Protein AF-B4CUK3-F1 (afdb_monomer)

Mean predicted aligned error: 5.85 Å

Solvent-accessible surface area (backbone atoms only — not comparable to full-atom values): 19400 Å² total; per-residue (Å²): 101,76,67,55,65,60,63,57,83,76,59,92,90,53,78,73,62,53,49,80,47,77,45,76,79,49,100,92,38,72,47,80,46,78,40,69,43,60,89,57,32,35,69,57,26,52,19,51,50,54,48,51,50,41,48,36,49,53,35,45,77,70,73,52,78,84,66,70,79,82,71,82,54,55,58,67,60,51,53,52,54,54,60,67,59,67,36,68,85,60,42,50,65,33,49,53,50,48,56,61,75,50,59,86,67,66,60,80,65,80,79,70,83,62,84,76,51,76,75,56,77,44,48,80,48,78,50,70,47,53,42,69,53,41,50,40,43,48,51,47,11,58,75,54,80,39,43,53,61,35,46,52,48,47,25,41,43,50,30,47,23,65,74,72,73,44,52,64,40,52,28,33,28,75,40,63,77,53,86,48,71,62,55,68,67,36,67,29,54,55,56,48,55,44,74,48,79,43,70,56,59,47,82,40,28,41,53,59,52,32,44,52,48,30,53,50,50,50,52,46,60,76,46,62,63,63,53,68,60,52,24,58,76,71,72,32,83,44,49,88,61,45,47,46,81,38,41,34,35,44,40,73,56,79,61,70,64,68,82,67,73,46,88,99,55,92,62,80,93,79,90,74,80,86,42,79,61,74,48,54,34,32,43,40,34,30,75,53,86,64,25,30,40,38,38,36,41,29,34,64,87,82,45,55,70,71,60,54,52,49,48,50,53,40,25,52,48,24,41,52,42,39,54,76,42,34,78,41,33,41,51,68,43,66,60,71,87,126

Organism: NCBI:txid497964

Foldseek 3Di:
DQLVVQPDDDDPVDDDQKDWDWADPDPFDIDIHIHGDLQFFDLLLVQLVLVQVLQVQQCVVVVDPDRGDDQPDAPVVVVVVQVVPPDCVLQVVLLVVLCVQCPPPDAQPPPLDFPQDLFFFWDKDKDKQDLVLLVLLCVLCVVLVAHSQLLLVLLLCLLVCVLSVHQKDKAKEKDQQQPDPSSSNYGGNRIAIWIQMQGHDQQAFLSVSSNVSRVSVVVRVVSDDHVCSNLVSVVFPFDRLGHRPYQEYEYEDPHNRDDRDRPPDDDDDDDDDSLRDSHQKYWYWYDDPSMIMTMIIHHCSRDPPVSVVSSVVQSSQLSSVCSVCRRDGSNVSRDPPD

Structure (mmCIF, N/CA/C/O backbone):
data_AF-B4CUK3-F1
#
_entry.id   AF-B4CUK3-F1
#
loop_
_atom_site.group_PDB
_atom_site.id
_atom_site.type_symbol
_atom_site.label_atom_id
_atom_site.label_alt_id
_atom_site.label_comp_id
_atom_site.label_asym_id
_atom_site.label_entity_id
_atom_site.label_seq_id
_atom_site.pdbx_PDB_ins_code
_atom_site.Cartn_x
_atom_site.Cartn_y
_atom_site.Cartn_z
_atom_site.occupancy
_atom_site.B_iso_or_equiv
_atom_site.auth_seq_id
_atom_site.auth_comp_id
_atom_site.auth_asym_id
_atom_site.auth_atom_id
_atom_site.pdbx_PDB_model_num
ATOM 1 N N . MET A 1 1 ? 6.104 -22.367 -17.213 1.00 82.38 1 MET A N 1
ATOM 2 C CA . MET A 1 1 ? 6.618 -21.228 -18.007 1.00 82.38 1 MET A CA 1
ATOM 3 C C . MET A 1 1 ? 6.420 -19.842 -17.383 1.00 82.38 1 MET A C 1
ATOM 5 O O . MET A 1 1 ? 7.303 -19.468 -16.641 1.00 82.38 1 MET A O 1
ATOM 9 N N . VAL A 1 2 ? 5.341 -19.057 -17.580 1.00 84.69 2 VAL A N 1
ATOM 10 C CA . VAL A 1 2 ? 5.317 -17.654 -17.051 1.00 84.69 2 VAL A CA 1
ATOM 11 C C . VAL A 1 2 ? 5.526 -17.575 -15.531 1.00 84.69 2 VAL A C 1
ATOM 13 O O . VAL A 1 2 ? 6.350 -16.795 -15.066 1.00 84.69 2 VAL A O 1
ATOM 16 N N . ARG A 1 3 ? 4.808 -18.400 -14.752 1.00 81.56 3 ARG A N 1
ATOM 17 C CA . ARG A 1 3 ? 4.981 -18.459 -13.287 1.00 81.56 3 ARG A CA 1
ATOM 18 C C . ARG A 1 3 ? 6.385 -18.899 -12.883 1.00 81.56 3 ARG A C 1
ATOM 20 O O . ARG A 1 3 ? 6.946 -18.321 -11.973 1.00 81.56 3 ARG A O 1
ATOM 27 N N . GLU A 1 4 ? 6.916 -19.891 -13.581 1.00 84.44 4 GLU A N 1
ATOM 28 C CA . GLU A 1 4 ? 8.233 -20.485 -13.342 1.00 84.44 4 GLU A CA 1
ATOM 29 C C . GLU A 1 4 ? 9.363 -19.477 -13.584 1.00 84.44 4 GLU A C 1
ATOM 31 O O . GLU A 1 4 ? 10.187 -19.264 -12.700 1.00 84.44 4 GLU A O 1
ATOM 36 N N . ILE A 1 5 ? 9.312 -18.759 -14.714 1.00 86.19 5 ILE A N 1
ATOM 37 C CA . ILE A 1 5 ? 10.203 -17.631 -15.018 1.00 86.19 5 ILE A CA 1
ATOM 38 C C . ILE A 1 5 ? 10.126 -16.601 -13.887 1.00 86.19 5 ILE A C 1
ATOM 40 O O . ILE A 1 5 ? 11.148 -16.209 -13.329 1.00 86.19 5 ILE A O 1
ATOM 44 N N . ALA A 1 6 ? 8.917 -16.186 -13.506 1.00 83.94 6 ALA A N 1
ATOM 45 C CA . ALA A 1 6 ? 8.735 -15.164 -12.479 1.00 83.94 6 ALA A CA 1
ATOM 46 C C . ALA A 1 6 ? 9.179 -15.615 -11.071 1.00 83.94 6 ALA A C 1
ATOM 48 O O . ALA A 1 6 ? 9.529 -14.767 -10.256 1.00 83.94 6 ALA A O 1
ATOM 49 N N . SER A 1 7 ? 9.166 -16.920 -10.776 1.00 83.50 7 SER A N 1
ATOM 50 C CA . SER A 1 7 ? 9.531 -17.478 -9.465 1.00 83.50 7 SER A CA 1
ATOM 51 C C . SER A 1 7 ? 11.013 -17.810 -9.301 1.00 83.50 7 SER A C 1
ATOM 53 O O . SER A 1 7 ? 11.440 -18.084 -8.183 1.00 83.50 7 SER A O 1
ATOM 55 N N . GLU A 1 8 ? 11.791 -17.816 -10.384 1.00 87.88 8 GLU A N 1
ATOM 56 C CA . GLU A 1 8 ? 13.233 -18.054 -10.306 1.00 87.88 8 GLU A CA 1
ATOM 57 C C . GLU A 1 8 ? 13.908 -16.962 -9.440 1.00 87.88 8 GLU A C 1
ATOM 59 O O . GLU A 1 8 ? 13.716 -15.766 -9.706 1.00 87.88 8 GLU A O 1
ATOM 64 N N . PRO A 1 9 ? 14.660 -17.336 -8.387 1.00 88.75 9 PRO A N 1
ATOM 65 C CA . PRO A 1 9 ? 15.327 -16.376 -7.514 1.00 88.75 9 PRO A CA 1
ATOM 66 C C . PRO A 1 9 ? 16.372 -15.532 -8.250 1.00 88.75 9 PRO A C 1
ATOM 68 O O . PRO A 1 9 ? 16.977 -15.971 -9.222 1.00 88.75 9 PRO A O 1
ATOM 71 N N . PHE A 1 10 ? 16.619 -14.325 -7.743 1.00 91.38 10 PHE A N 1
ATOM 72 C CA . PHE A 1 10 ? 17.740 -13.493 -8.177 1.00 91.38 10 PHE A CA 1
ATOM 73 C C . PHE A 1 10 ? 18.901 -13.627 -7.191 1.00 91.38 10 PHE A C 1
ATOM 75 O O . PHE A 1 10 ? 18.680 -13.599 -5.979 1.00 91.38 10 PHE A O 1
ATOM 82 N N . ASP A 1 11 ? 20.130 -13.694 -7.700 1.00 93.00 11 ASP A N 1
ATOM 83 C CA . ASP A 1 11 ? 21.319 -13.422 -6.894 1.00 93.00 11 ASP A CA 1
ATOM 84 C C . ASP A 1 11 ? 21.461 -11.901 -6.731 1.00 93.00 11 ASP A C 1
ATOM 86 O O . ASP A 1 11 ? 21.721 -11.184 -7.693 1.00 93.00 11 ASP A O 1
ATOM 90 N N . LEU A 1 12 ? 21.271 -11.392 -5.511 1.00 92.38 12 LEU A N 1
ATOM 91 C CA . LEU A 1 12 ? 21.330 -9.952 -5.232 1.00 92.38 12 LEU A CA 1
ATOM 92 C C . LEU A 1 12 ? 22.734 -9.357 -5.380 1.00 92.38 12 LEU A C 1
ATOM 94 O O . LEU A 1 12 ? 22.861 -8.134 -5.456 1.00 92.38 12 LEU A O 1
ATOM 98 N N . LEU A 1 13 ? 23.769 -10.198 -5.410 1.00 94.44 13 LEU A N 1
ATOM 99 C CA . LEU A 1 13 ? 25.155 -9.783 -5.594 1.00 94.44 13 LEU A CA 1
ATOM 100 C C . LEU A 1 13 ? 25.570 -9.774 -7.070 1.00 94.44 13 LEU A C 1
ATOM 102 O O . LEU A 1 13 ? 26.571 -9.142 -7.403 1.00 94.44 13 LEU A O 1
ATOM 106 N N . GLN A 1 14 ? 24.805 -10.428 -7.951 1.00 92.62 14 GLN A N 1
ATOM 107 C CA . GLN A 1 14 ? 25.118 -10.556 -9.375 1.00 92.62 14 GLN A CA 1
ATOM 108 C C . GLN A 1 14 ? 23.980 -10.001 -10.237 1.00 92.62 14 GLN A C 1
ATOM 110 O O . GLN A 1 14 ? 22.918 -10.601 -10.390 1.00 92.62 14 GLN A O 1
ATOM 115 N N . GLY A 1 15 ? 24.206 -8.819 -10.812 1.00 90.38 15 GLY A N 1
ATOM 116 C CA . GLY A 1 15 ? 23.240 -8.164 -11.694 1.00 90.38 15 GLY A CA 1
ATOM 117 C C . GLY A 1 15 ? 23.189 -8.756 -13.115 1.00 90.38 15 GLY A C 1
ATOM 118 O O . GLY A 1 15 ? 24.109 -9.464 -13.524 1.00 90.38 15 GLY A O 1
ATOM 119 N N . PRO A 1 16 ? 22.158 -8.402 -13.909 1.00 93.69 16 PRO A N 1
ATOM 120 C CA . PRO A 1 16 ? 21.063 -7.484 -13.580 1.00 93.69 16 PRO A CA 1
ATOM 121 C C . PRO A 1 16 ? 19.952 -8.129 -12.731 1.00 93.69 16 PRO A C 1
ATOM 123 O O . PRO A 1 16 ? 19.585 -9.282 -12.927 1.00 93.69 16 PRO A O 1
ATOM 126 N N . LEU A 1 17 ? 19.330 -7.348 -11.838 1.00 94.81 17 LEU A N 1
ATOM 127 C CA . LEU A 1 17 ? 18.209 -7.805 -10.993 1.00 94.81 17 LEU A CA 1
ATOM 128 C C . LEU A 1 17 ? 16.840 -7.699 -11.691 1.00 94.81 17 LEU A C 1
ATOM 130 O O . LEU A 1 17 ? 15.807 -7.464 -11.058 1.00 94.81 17 LEU A O 1
ATOM 134 N N . TYR A 1 18 ? 16.839 -7.851 -13.013 1.00 94.94 18 TYR A N 1
ATOM 135 C CA . TYR A 1 18 ? 15.648 -7.960 -13.842 1.00 94.94 18 TYR A CA 1
ATOM 136 C C . TYR A 1 18 ? 15.881 -8.986 -14.954 1.00 94.94 18 TYR A C 1
ATOM 138 O O . TYR A 1 18 ? 17.015 -9.255 -15.343 1.00 94.94 18 TYR A O 1
ATOM 146 N N . ARG A 1 19 ? 14.799 -9.556 -15.477 1.00 94.50 19 ARG A N 1
ATOM 147 C CA . ARG A 1 19 ? 14.798 -10.528 -16.572 1.00 94.50 19 ARG A CA 1
ATOM 148 C C . ARG A 1 19 ? 13.705 -10.175 -17.571 1.00 94.50 19 ARG A C 1
ATOM 150 O O . ARG A 1 19 ? 12.612 -9.749 -17.192 1.00 94.50 19 ARG A O 1
ATOM 157 N N . VAL A 1 20 ? 14.009 -10.371 -18.849 1.00 94.88 20 VAL A N 1
ATOM 158 C CA . VAL A 1 20 ? 13.102 -10.116 -19.972 1.00 94.88 20 VAL A CA 1
ATOM 159 C C . VAL A 1 20 ? 12.971 -11.396 -20.777 1.00 94.88 20 VAL A C 1
ATOM 161 O O . VAL A 1 20 ? 13.973 -11.974 -21.182 1.00 94.88 20 VAL A O 1
ATOM 164 N N . ASN A 1 21 ? 11.741 -11.833 -21.019 1.00 94.94 21 ASN A N 1
ATOM 165 C CA . ASN A 1 21 ? 11.458 -13.011 -21.826 1.00 94.94 21 ASN A CA 1
ATOM 166 C C . ASN A 1 21 ? 10.344 -12.686 -22.819 1.00 94.94 21 ASN A C 1
ATOM 168 O O . ASN A 1 21 ? 9.367 -12.026 -22.468 1.00 94.94 21 ASN A O 1
ATOM 172 N N . LEU A 1 22 ? 10.464 -13.185 -24.046 1.00 94.94 22 LEU A N 1
ATOM 173 C CA . LEU A 1 22 ? 9.400 -13.130 -25.042 1.00 94.94 22 LEU A CA 1
ATOM 174 C C . LEU A 1 22 ? 9.033 -14.557 -25.430 1.00 94.94 22 LEU A C 1
ATOM 176 O O . LEU A 1 22 ? 9.822 -15.274 -26.038 1.00 94.94 22 LEU A O 1
ATOM 180 N N . LEU A 1 23 ? 7.834 -14.976 -25.047 1.00 94.62 23 LEU A N 1
ATOM 181 C CA . LEU A 1 23 ? 7.346 -16.327 -25.276 1.00 94.62 23 LEU A CA 1
ATOM 182 C C . LEU A 1 23 ? 6.439 -16.315 -26.500 1.00 94.62 23 LEU A C 1
ATOM 184 O O . LEU A 1 23 ? 5.408 -15.646 -26.495 1.00 94.62 23 LEU A O 1
ATOM 188 N N . ARG A 1 24 ? 6.794 -17.062 -27.542 1.00 95.25 24 ARG A N 1
ATOM 189 C CA . ARG A 1 24 ? 5.959 -17.207 -28.738 1.00 95.25 24 ARG A CA 1
ATOM 190 C C . ARG A 1 24 ? 4.950 -18.336 -28.535 1.00 95.25 24 ARG A C 1
ATOM 192 O O . ARG A 1 24 ? 5.350 -19.475 -28.314 1.00 95.25 24 ARG A O 1
ATOM 199 N N . ARG A 1 25 ? 3.653 -18.025 -28.601 1.00 94.31 25 ARG A N 1
ATOM 200 C CA . ARG A 1 25 ? 2.554 -19.008 -28.529 1.00 94.31 25 ARG A CA 1
ATOM 201 C C . ARG A 1 25 ? 2.092 -19.447 -29.916 1.00 94.31 25 ARG A C 1
ATOM 203 O O . ARG A 1 25 ? 1.763 -20.611 -30.104 1.00 94.31 25 ARG A O 1
ATOM 210 N N . ALA A 1 26 ? 2.090 -18.517 -30.867 1.00 95.25 26 ALA A N 1
ATOM 211 C CA . ALA A 1 26 ? 1.762 -18.726 -32.276 1.00 95.25 26 ALA A CA 1
ATOM 212 C C . ALA A 1 26 ? 2.523 -17.691 -33.134 1.00 95.25 26 ALA A C 1
ATOM 214 O O . ALA A 1 26 ? 3.234 -16.854 -32.571 1.00 95.25 26 ALA A O 1
ATOM 215 N N . PRO A 1 27 ? 2.411 -17.705 -34.477 1.00 94.00 27 PRO A N 1
ATOM 216 C CA . PRO A 1 27 ? 3.077 -16.715 -35.315 1.00 94.00 27 PRO A CA 1
ATOM 217 C C . PRO A 1 27 ? 2.816 -15.257 -34.926 1.00 94.00 27 PRO A C 1
ATOM 219 O O . PRO A 1 27 ? 3.785 -14.507 -34.861 1.00 94.00 27 PRO A O 1
ATOM 222 N N . ASP A 1 28 ? 1.576 -14.932 -34.549 1.00 93.50 28 ASP A N 1
ATOM 223 C CA . ASP A 1 28 ? 1.123 -13.577 -34.203 1.00 93.50 28 ASP A CA 1
ATOM 224 C C . ASP A 1 28 ? 0.667 -13.447 -32.733 1.00 93.50 28 ASP A C 1
ATOM 226 O O . ASP A 1 28 ? 0.058 -12.453 -32.349 1.00 93.50 28 ASP A O 1
ATOM 230 N N . ASP A 1 29 ? 0.965 -14.442 -31.885 1.00 94.38 29 ASP A N 1
ATOM 231 C CA . ASP A 1 29 ? 0.613 -14.442 -30.455 1.00 94.38 29 ASP A CA 1
ATOM 232 C C . ASP A 1 29 ? 1.871 -14.621 -29.601 1.00 94.38 29 ASP A C 1
ATOM 234 O O . ASP A 1 29 ? 2.552 -15.652 -29.664 1.00 94.38 29 ASP A O 1
ATOM 238 N N . HIS A 1 30 ? 2.173 -13.604 -28.796 1.00 94.38 30 HIS A N 1
ATOM 239 C CA . HIS A 1 30 ? 3.360 -13.545 -27.956 1.00 94.38 30 HIS A CA 1
ATOM 240 C C . HIS A 1 30 ? 3.012 -13.087 -26.540 1.00 94.38 30 HIS A C 1
ATOM 242 O O . HIS A 1 30 ? 2.136 -12.253 -26.323 1.00 94.38 30 HIS A O 1
ATOM 248 N N . VAL A 1 31 ? 3.765 -13.589 -25.565 1.00 94.00 31 VAL A N 1
ATOM 249 C CA . VAL A 1 31 ? 3.705 -13.152 -24.171 1.00 94.00 31 VAL A CA 1
ATOM 250 C C . VAL A 1 31 ? 5.045 -12.539 -23.799 1.00 94.00 31 VAL A C 1
ATOM 252 O O . VAL A 1 31 ? 6.050 -13.239 -23.684 1.00 94.00 31 VAL A O 1
ATOM 255 N N . PHE A 1 32 ? 5.049 -11.226 -23.595 1.00 93.50 32 PHE A N 1
ATOM 256 C CA . PHE A 1 32 ? 6.184 -10.508 -23.029 1.00 93.50 32 PHE A CA 1
ATOM 257 C C . PHE A 1 32 ? 6.151 -10.617 -21.501 1.00 93.50 32 PHE A C 1
ATOM 259 O O . PHE A 1 32 ? 5.159 -10.257 -20.865 1.00 93.50 32 PHE A O 1
ATOM 266 N N . VAL A 1 33 ? 7.229 -11.125 -20.909 1.00 93.62 33 VAL A N 1
ATOM 267 C CA . VAL A 1 33 ? 7.381 -11.297 -19.463 1.00 93.62 33 VAL A CA 1
ATOM 268 C C . VAL A 1 33 ? 8.570 -10.470 -18.996 1.00 93.62 33 VAL A C 1
ATOM 270 O O . VAL A 1 33 ? 9.720 -10.787 -19.297 1.00 93.62 33 VAL A O 1
ATOM 273 N N . PHE A 1 34 ? 8.278 -9.431 -18.220 1.00 93.62 34 PHE A N 1
ATOM 274 C CA . PHE A 1 34 ? 9.266 -8.656 -17.483 1.00 93.62 34 PHE A CA 1
ATOM 275 C C . PHE A 1 34 ? 9.197 -9.036 -16.006 1.00 93.62 34 PHE A C 1
ATOM 277 O O . PHE A 1 34 ? 8.122 -9.040 -15.409 1.00 93.62 34 PHE A O 1
ATOM 284 N N . THR A 1 35 ? 10.332 -9.392 -15.416 1.00 93.06 35 THR A N 1
ATOM 285 C CA . THR A 1 35 ? 10.450 -9.698 -13.987 1.00 93.06 35 THR A CA 1
ATOM 286 C C . THR A 1 35 ? 11.543 -8.823 -13.403 1.00 93.06 35 THR A C 1
ATOM 288 O O . THR A 1 35 ? 12.625 -8.746 -13.969 1.00 93.06 35 THR A O 1
ATOM 291 N N . ILE A 1 36 ? 11.277 -8.175 -12.274 1.00 92.75 36 ILE A N 1
ATOM 292 C CA . ILE A 1 36 ? 12.223 -7.294 -11.588 1.00 92.75 36 ILE A CA 1
ATOM 293 C C . ILE A 1 36 ? 12.230 -7.631 -10.102 1.00 92.75 36 ILE A C 1
ATOM 295 O O . ILE A 1 36 ? 11.178 -7.883 -9.512 1.00 92.75 36 ILE A O 1
ATOM 299 N N . HIS A 1 37 ? 13.410 -7.652 -9.489 1.00 92.12 37 HIS A N 1
ATOM 300 C CA . HIS A 1 37 ? 13.516 -7.813 -8.049 1.00 92.12 37 HIS A CA 1
ATOM 301 C C . HIS A 1 37 ? 13.097 -6.517 -7.340 1.00 92.12 37 HIS A C 1
ATOM 303 O O . HIS A 1 37 ? 13.573 -5.433 -7.681 1.00 92.12 37 HIS A O 1
ATOM 309 N N . HIS A 1 38 ? 12.263 -6.620 -6.299 1.00 89.62 38 HIS A N 1
ATOM 310 C CA . HIS A 1 38 ? 11.742 -5.446 -5.586 1.00 89.62 38 HIS A CA 1
ATOM 311 C C . HIS A 1 38 ? 12.827 -4.538 -4.987 1.00 89.62 38 HIS A C 1
ATOM 313 O O . HIS A 1 38 ? 12.586 -3.353 -4.812 1.00 89.62 38 HIS A O 1
ATOM 319 N N . ALA A 1 39 ? 14.040 -5.042 -4.741 1.00 90.50 39 ALA A N 1
ATOM 320 C CA . ALA A 1 39 ? 15.164 -4.217 -4.277 1.00 90.50 39 ALA A CA 1
ATOM 321 C C . ALA A 1 39 ? 15.556 -3.083 -5.245 1.00 90.50 39 ALA A C 1
ATOM 323 O O . ALA A 1 39 ? 16.183 -2.119 -4.816 1.00 90.50 39 ALA A O 1
ATOM 324 N N . ILE A 1 40 ? 15.206 -3.192 -6.532 1.00 93.06 40 ILE A N 1
ATOM 325 C CA . ILE A 1 40 ? 15.520 -2.177 -7.549 1.00 93.06 40 ILE A CA 1
ATOM 326 C C . ILE A 1 40 ? 14.275 -1.583 -8.219 1.00 93.06 40 ILE A C 1
ATOM 328 O O . ILE A 1 40 ? 14.409 -0.774 -9.133 1.00 93.06 40 ILE A O 1
ATOM 332 N N . GLY A 1 41 ? 13.067 -1.958 -7.784 1.00 91.62 41 GLY A N 1
ATOM 333 C CA . GLY A 1 41 ? 11.831 -1.501 -8.414 1.00 91.62 41 GLY A CA 1
ATOM 334 C C . GLY A 1 41 ? 10.591 -1.620 -7.531 1.00 91.62 41 GLY A C 1
ATOM 335 O O . GLY A 1 41 ? 10.346 -2.625 -6.862 1.00 91.62 41 GLY A O 1
ATOM 336 N N . ASP A 1 42 ? 9.772 -0.577 -7.573 1.00 90.31 42 ASP A N 1
ATOM 337 C CA . ASP A 1 42 ? 8.442 -0.500 -6.971 1.00 90.31 42 ASP A CA 1
ATOM 338 C C . ASP A 1 42 ? 7.338 -0.454 -8.052 1.00 90.31 42 ASP A C 1
ATOM 340 O O . ASP A 1 42 ? 7.611 -0.497 -9.254 1.00 90.31 42 ASP A O 1
ATOM 344 N N . GLY A 1 43 ? 6.066 -0.372 -7.644 1.00 87.00 43 GLY A N 1
ATOM 345 C CA . GLY A 1 43 ? 4.945 -0.304 -8.593 1.00 87.00 43 GLY A CA 1
ATOM 346 C C . GLY A 1 43 ? 4.995 0.918 -9.521 1.00 87.00 43 GLY A C 1
ATOM 347 O O . GLY A 1 43 ? 4.583 0.834 -10.674 1.00 87.00 43 GLY A O 1
ATOM 348 N N . TRP A 1 44 ? 5.579 2.030 -9.063 1.00 89.88 44 TRP A N 1
ATOM 349 C CA . TRP A 1 44 ? 5.785 3.221 -9.892 1.00 89.88 44 TRP A CA 1
ATOM 350 C C . TRP A 1 44 ? 6.853 2.988 -10.966 1.00 89.88 44 TRP A C 1
ATOM 352 O O . TRP A 1 44 ? 6.681 3.386 -12.114 1.00 89.88 44 TRP A O 1
ATOM 362 N N . THR A 1 45 ? 7.933 2.286 -10.616 1.00 92.44 45 THR A N 1
ATOM 363 C CA . THR A 1 45 ? 8.981 1.865 -11.557 1.00 92.44 45 THR A CA 1
ATOM 364 C C . THR A 1 45 ? 8.425 0.988 -12.667 1.00 92.44 45 THR A C 1
ATOM 366 O O . THR A 1 45 ? 8.813 1.156 -13.817 1.00 92.44 45 THR A O 1
ATOM 369 N N . LEU A 1 46 ? 7.484 0.092 -12.355 1.00 90.56 46 LEU A N 1
ATOM 370 C CA . LEU A 1 46 ? 6.804 -0.703 -13.379 1.00 90.56 46 LEU A CA 1
ATOM 371 C C . LEU A 1 46 ? 5.982 0.173 -14.336 1.00 90.56 46 LEU A C 1
ATOM 373 O O . LEU A 1 46 ? 6.023 -0.060 -15.540 1.00 90.56 46 LEU A O 1
ATOM 377 N N . GLY A 1 47 ? 5.288 1.196 -13.825 1.00 89.56 47 GLY A N 1
ATOM 378 C CA . GLY A 1 47 ? 4.574 2.174 -14.655 1.00 89.56 47 GLY A CA 1
ATOM 379 C C . GLY A 1 47 ? 5.506 2.924 -15.613 1.00 89.56 47 GLY A C 1
ATOM 380 O O . GLY A 1 47 ? 5.261 2.937 -16.821 1.00 89.56 47 GLY A O 1
ATOM 381 N N . LEU A 1 48 ? 6.620 3.458 -15.093 1.00 91.31 48 LEU A N 1
ATOM 382 C CA . LEU A 1 48 ? 7.661 4.110 -15.902 1.00 91.31 48 LEU A CA 1
ATOM 383 C C . LEU A 1 48 ? 8.239 3.165 -16.956 1.00 91.31 48 LEU A C 1
ATOM 385 O O . LEU A 1 48 ? 8.351 3.534 -18.121 1.00 91.31 48 LEU A O 1
ATOM 389 N N . PHE A 1 49 ? 8.552 1.928 -16.567 1.00 92.25 49 PHE A N 1
ATOM 390 C CA . PHE A 1 49 ? 9.081 0.924 -17.482 1.00 92.25 49 PHE A CA 1
ATOM 391 C C . PHE A 1 49 ? 8.118 0.648 -18.639 1.00 92.25 49 PHE A C 1
ATOM 393 O O . PHE A 1 49 ? 8.539 0.630 -19.792 1.00 92.25 49 PHE A O 1
ATOM 400 N N . VAL A 1 50 ? 6.823 0.467 -18.360 1.00 91.38 50 VAL A N 1
ATOM 401 C CA . VAL A 1 50 ? 5.820 0.244 -19.412 1.00 91.38 50 VAL A CA 1
ATOM 402 C C . VAL A 1 50 ? 5.709 1.466 -20.326 1.00 91.38 50 VAL A C 1
ATOM 404 O O . VAL A 1 50 ? 5.667 1.302 -21.546 1.00 91.38 50 VAL A O 1
ATOM 407 N N . GLN A 1 51 ? 5.694 2.677 -19.766 1.00 90.56 51 GLN A N 1
ATOM 408 C CA . GLN A 1 51 ? 5.630 3.920 -20.538 1.00 90.56 51 GLN A CA 1
ATOM 409 C C . GLN A 1 51 ? 6.824 4.052 -21.494 1.00 90.56 51 GLN A C 1
ATOM 411 O O . GLN A 1 51 ? 6.643 4.270 -22.694 1.00 90.56 51 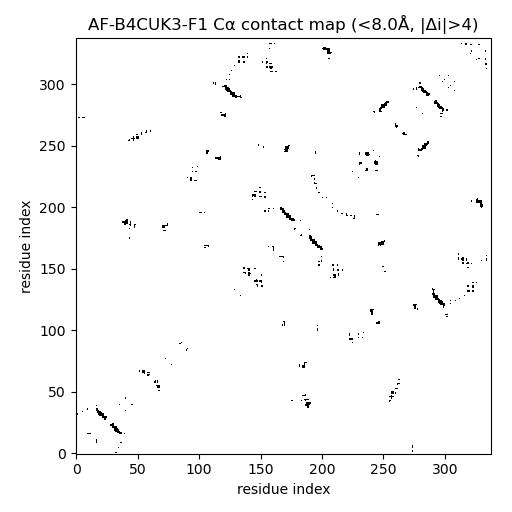GLN A O 1
ATOM 416 N N . GLU A 1 52 ? 8.037 3.882 -20.973 1.00 91.81 52 GLU A N 1
ATOM 417 C CA . GLU A 1 52 ? 9.275 3.968 -21.747 1.00 91.81 52 GLU A CA 1
ATOM 418 C C . GLU A 1 52 ? 9.390 2.840 -22.775 1.00 91.81 52 GLU A C 1
ATOM 420 O O . GLU A 1 52 ? 9.808 3.085 -23.905 1.00 91.81 52 GLU A O 1
ATOM 425 N N . LEU A 1 53 ? 8.943 1.625 -22.441 1.00 91.81 53 LEU A N 1
ATOM 426 C CA . LEU A 1 53 ? 8.885 0.505 -23.380 1.00 91.81 53 LEU A CA 1
ATOM 427 C C . LEU A 1 53 ? 7.955 0.810 -24.561 1.00 91.81 53 LEU A C 1
ATOM 429 O O . LEU A 1 53 ? 8.326 0.565 -25.710 1.00 91.81 53 LEU A O 1
ATOM 433 N N . CYS A 1 54 ? 6.767 1.362 -24.300 1.00 91.06 54 CYS A N 1
ATOM 434 C CA . CYS A 1 54 ? 5.819 1.730 -25.353 1.00 91.06 54 CYS A CA 1
ATOM 435 C C . CYS A 1 54 ? 6.381 2.843 -26.240 1.00 91.06 54 CYS A C 1
ATOM 437 O O . CYS A 1 54 ? 6.347 2.728 -27.468 1.00 91.06 54 CYS A O 1
ATOM 439 N N . LEU A 1 55 ? 6.951 3.887 -25.631 1.00 91.31 55 LEU A N 1
ATOM 440 C CA . LEU A 1 55 ? 7.615 4.968 -26.357 1.00 91.31 55 LEU A CA 1
ATOM 441 C C . LEU A 1 55 ? 8.738 4.413 -27.237 1.00 91.31 55 LEU A C 1
ATOM 443 O O . LEU A 1 55 ? 8.800 4.710 -28.432 1.00 91.31 55 LEU A O 1
ATOM 447 N N . ALA A 1 56 ? 9.586 3.553 -26.673 1.00 92.00 56 ALA A N 1
ATOM 448 C CA . ALA A 1 56 ? 10.688 2.965 -27.407 1.00 92.00 56 ALA A CA 1
ATOM 449 C C . ALA A 1 56 ? 10.215 2.114 -28.581 1.00 92.00 56 ALA A C 1
ATOM 451 O O . ALA A 1 56 ? 10.748 2.241 -29.684 1.00 92.00 56 ALA A O 1
ATOM 452 N N . TYR A 1 57 ? 9.181 1.302 -28.369 1.00 91.88 57 TYR A N 1
ATOM 453 C CA . TYR A 1 57 ? 8.582 0.485 -29.412 1.00 91.88 57 TYR A CA 1
ATOM 454 C C . TYR A 1 57 ? 8.030 1.338 -30.561 1.00 91.88 57 TYR A C 1
ATOM 456 O O . TYR A 1 57 ? 8.403 1.120 -31.713 1.00 91.88 57 TYR A O 1
ATOM 464 N N . ILE A 1 58 ? 7.200 2.345 -30.263 1.00 90.94 58 ILE A N 1
ATOM 465 C CA . ILE A 1 58 ? 6.570 3.218 -31.270 1.00 90.94 58 ILE A CA 1
ATOM 466 C C . ILE A 1 58 ? 7.624 3.898 -32.145 1.00 90.94 58 ILE A C 1
ATOM 468 O O . ILE A 1 58 ? 7.512 3.923 -33.372 1.00 90.94 58 ILE A O 1
ATOM 472 N N . GLN A 1 59 ? 8.658 4.453 -31.519 1.00 91.19 59 GLN A N 1
ATOM 473 C CA . GLN A 1 59 ? 9.672 5.223 -32.229 1.00 91.19 59 GLN A CA 1
ATOM 474 C C . GLN A 1 59 ? 10.599 4.310 -33.045 1.00 91.19 59 GLN A C 1
ATOM 476 O O . GLN A 1 59 ? 10.939 4.639 -34.183 1.00 91.19 59 GLN A O 1
ATOM 481 N N . ARG A 1 60 ? 10.950 3.128 -32.517 1.00 90.44 60 ARG A N 1
ATOM 482 C CA . ARG A 1 60 ? 11.738 2.121 -33.248 1.00 90.44 60 ARG A CA 1
ATOM 483 C C . ARG A 1 60 ? 10.965 1.528 -34.424 1.00 90.44 60 ARG A C 1
ATOM 485 O O . ARG A 1 60 ? 11.555 1.356 -35.486 1.00 90.44 60 ARG A O 1
ATOM 492 N N . ALA A 1 61 ? 9.657 1.304 -34.285 1.00 90.38 61 ALA A N 1
ATOM 493 C CA . ALA A 1 61 ? 8.791 0.876 -35.387 1.00 90.38 61 ALA A CA 1
ATOM 494 C C . ALA A 1 61 ? 8.739 1.904 -36.535 1.00 90.38 61 ALA A C 1
ATOM 496 O O . ALA A 1 61 ? 8.502 1.541 -37.683 1.00 90.38 61 ALA A O 1
ATOM 497 N N . ARG A 1 62 ? 9.012 3.183 -36.242 1.00 90.25 62 ARG A N 1
ATOM 498 C CA . ARG A 1 62 ? 9.125 4.280 -37.220 1.00 90.25 62 ARG A CA 1
ATOM 499 C C . ARG A 1 62 ? 10.552 4.508 -37.737 1.00 90.25 62 ARG A C 1
ATOM 501 O O . ARG A 1 62 ? 10.788 5.474 -38.454 1.00 90.25 62 ARG A O 1
ATOM 508 N N . GLY A 1 63 ? 11.514 3.665 -37.359 1.00 90.31 63 GLY A N 1
ATOM 509 C CA . GLY A 1 63 ? 12.911 3.782 -37.786 1.00 90.31 63 GLY A CA 1
ATOM 510 C C . GLY A 1 63 ? 13.726 4.872 -37.076 1.00 90.31 63 GLY A C 1
ATOM 511 O O . GLY A 1 63 ? 14.835 5.174 -37.514 1.00 90.31 63 GLY A O 1
ATOM 512 N N . MET A 1 64 ? 13.225 5.459 -35.982 1.00 89.38 64 MET A N 1
ATOM 513 C CA . MET A 1 64 ? 13.976 6.460 -35.214 1.00 89.38 64 MET A CA 1
ATOM 514 C C . MET A 1 64 ? 15.011 5.824 -34.276 1.00 89.38 64 MET A C 1
ATOM 516 O O . MET A 1 64 ? 14.812 4.728 -33.742 1.00 89.38 64 MET A O 1
ATOM 520 N N . LYS A 1 65 ? 16.130 6.531 -34.066 1.00 81.12 65 LYS A N 1
ATOM 521 C CA . LYS A 1 65 ? 17.209 6.139 -33.147 1.00 81.12 65 LYS A CA 1
ATOM 522 C C . LYS A 1 65 ? 17.004 6.799 -31.778 1.00 81.12 65 LYS A C 1
ATOM 524 O O . LYS A 1 65 ? 16.587 7.944 -31.720 1.00 81.12 65 LYS A O 1
ATOM 529 N N . ASP A 1 66 ? 17.298 6.032 -30.731 1.00 71.50 66 ASP A N 1
ATOM 530 C CA . ASP A 1 66 ? 17.286 6.392 -29.302 1.00 71.50 66 ASP A CA 1
ATOM 531 C C . ASP A 1 66 ? 16.111 7.267 -28.799 1.00 71.50 66 ASP A C 1
ATOM 533 O O . ASP A 1 66 ? 16.217 8.484 -28.695 1.00 71.50 66 ASP A O 1
ATOM 537 N N . PRO A 1 67 ? 14.957 6.650 -28.503 1.00 78.00 67 PRO A N 1
ATOM 538 C CA . PRO A 1 67 ? 13.718 7.376 -28.236 1.00 78.00 67 PRO A CA 1
ATOM 539 C C . PRO A 1 67 ? 13.468 7.744 -26.770 1.00 78.00 67 PRO A C 1
ATOM 541 O O . PRO A 1 67 ? 12.396 8.273 -26.472 1.00 78.00 67 PRO A O 1
ATOM 544 N N . LEU A 1 68 ? 14.375 7.393 -25.855 1.00 86.19 68 LEU A N 1
ATOM 545 C CA . LEU A 1 68 ? 14.117 7.493 -24.421 1.00 86.19 68 LEU A CA 1
ATOM 546 C C . LEU A 1 68 ? 14.510 8.866 -23.856 1.00 86.19 68 LEU A C 1
ATOM 548 O O . LEU A 1 68 ? 15.488 9.464 -24.308 1.00 86.19 68 LEU A O 1
ATOM 552 N N . PRO A 1 69 ? 13.754 9.382 -22.870 1.00 81.75 69 PRO A N 1
ATOM 553 C CA . PRO A 1 69 ? 14.104 10.623 -22.195 1.00 81.75 69 PRO A CA 1
ATOM 554 C C . PRO A 1 69 ? 15.413 10.477 -21.409 1.00 81.75 69 PRO A C 1
ATOM 556 O O . PRO A 1 69 ? 15.782 9.393 -20.957 1.00 81.75 69 PRO A O 1
ATOM 559 N N . VAL A 1 70 ? 16.106 11.599 -21.207 1.00 88.00 70 VAL A N 1
ATOM 560 C CA . VAL A 1 70 ? 17.287 11.643 -20.338 1.00 88.00 70 VAL A CA 1
ATOM 561 C C . VAL A 1 70 ? 16.852 11.392 -18.896 1.00 88.00 70 VAL A C 1
ATOM 563 O O . VAL A 1 70 ? 15.973 12.080 -18.381 1.00 88.00 70 VAL A O 1
ATOM 566 N N . VAL A 1 71 ? 17.497 10.431 -18.233 1.00 89.31 71 VAL A N 1
ATOM 567 C CA . VAL A 1 71 ? 17.237 10.130 -16.822 1.00 89.31 71 VAL A CA 1
ATOM 568 C C . VAL A 1 71 ? 17.745 11.294 -15.959 1.00 89.31 71 VAL A C 1
ATOM 570 O O . VAL A 1 71 ? 18.939 11.601 -16.006 1.00 89.31 71 VAL A O 1
ATOM 573 N N . PRO A 1 72 ? 16.888 11.944 -15.152 1.00 90.56 72 PRO A N 1
ATOM 574 C CA . PRO A 1 72 ? 17.247 13.207 -14.511 1.00 90.56 72 PRO A CA 1
ATOM 575 C C . PRO A 1 72 ? 18.138 13.034 -13.268 1.00 90.56 72 PRO A C 1
ATOM 577 O O . PRO A 1 72 ? 18.824 13.973 -12.869 1.00 90.56 72 PRO A O 1
ATOM 580 N N . GLN A 1 73 ? 18.155 11.848 -12.648 1.00 93.38 73 GLN A N 1
ATOM 581 C CA . GLN A 1 73 ? 19.089 11.482 -11.576 1.00 93.38 73 GLN A CA 1
ATOM 582 C C . GLN A 1 73 ? 19.268 9.960 -11.506 1.00 93.38 73 GLN A C 1
ATOM 584 O O . GLN A 1 73 ? 18.392 9.204 -11.915 1.00 93.38 73 GLN A O 1
ATOM 589 N N . THR A 1 74 ? 20.348 9.481 -10.889 1.00 93.25 74 THR A N 1
ATOM 590 C CA . THR A 1 74 ? 20.458 8.058 -10.538 1.00 93.25 74 THR A CA 1
ATOM 591 C C . THR A 1 74 ? 19.779 7.765 -9.198 1.00 93.25 74 THR A C 1
ATOM 593 O O . THR A 1 74 ? 19.731 8.608 -8.297 1.00 93.25 74 THR A O 1
ATOM 596 N N . TYR A 1 75 ? 19.321 6.526 -9.013 1.00 94.25 75 TYR A N 1
ATOM 597 C CA . TYR A 1 75 ? 18.823 6.064 -7.715 1.00 94.25 75 TYR A CA 1
ATOM 598 C C . TYR A 1 75 ? 19.894 6.159 -6.609 1.00 94.25 75 TYR A C 1
ATOM 600 O O . TYR A 1 75 ? 19.584 6.490 -5.466 1.00 94.25 75 TYR A O 1
ATOM 608 N N . SER A 1 76 ? 21.172 5.939 -6.944 1.00 94.00 76 SER A N 1
ATOM 609 C CA . SER A 1 76 ? 22.286 6.071 -5.994 1.00 94.00 76 SER A CA 1
ATOM 610 C C . SER A 1 76 ? 22.491 7.509 -5.509 1.00 94.00 76 SER A C 1
ATOM 612 O O . SER A 1 76 ? 22.736 7.709 -4.318 1.00 94.00 76 SER A O 1
ATOM 614 N N . ALA A 1 77 ? 22.343 8.500 -6.396 1.00 94.44 77 ALA A N 1
ATOM 615 C CA . ALA A 1 77 ? 22.412 9.914 -6.038 1.00 94.44 77 ALA A CA 1
ATOM 616 C C . ALA A 1 77 ? 21.263 10.298 -5.097 1.00 94.44 77 ALA A C 1
ATOM 618 O O . ALA A 1 77 ? 21.502 10.908 -4.055 1.00 94.44 77 ALA A O 1
ATOM 619 N N . TRP A 1 78 ? 20.036 9.860 -5.403 1.00 94.56 78 TRP A N 1
ATOM 620 C CA . TRP A 1 78 ? 18.902 10.036 -4.492 1.00 94.56 78 TRP A CA 1
ATOM 621 C C . TRP A 1 78 ? 19.162 9.387 -3.127 1.00 94.56 78 TRP A C 1
ATOM 623 O O . TRP A 1 78 ? 19.006 10.044 -2.102 1.00 94.56 78 TRP A O 1
ATOM 633 N N . GLY A 1 79 ? 19.626 8.135 -3.101 1.00 93.25 79 GLY A N 1
ATOM 634 C CA . GLY A 1 79 ? 19.881 7.415 -1.854 1.00 93.25 79 GLY A CA 1
ATOM 635 C C . GLY A 1 79 ? 20.957 8.068 -0.979 1.00 93.25 79 GLY A C 1
ATOM 636 O O . GLY A 1 79 ? 20.892 7.969 0.244 1.00 93.25 79 GLY A O 1
ATOM 637 N N . ALA A 1 80 ? 21.938 8.756 -1.573 1.00 94.88 80 ALA A N 1
ATOM 638 C CA . ALA A 1 80 ? 22.920 9.538 -0.822 1.00 94.88 80 ALA A CA 1
ATOM 639 C C . ALA A 1 80 ? 22.285 10.763 -0.143 1.00 94.88 80 ALA A C 1
ATOM 641 O O . ALA A 1 80 ? 22.544 11.001 1.036 1.00 94.88 80 ALA A O 1
ATOM 642 N N . VAL A 1 81 ? 21.419 11.490 -0.857 1.00 93.81 81 VAL A N 1
ATOM 643 C CA . VAL A 1 81 ? 20.664 12.629 -0.304 1.00 93.81 81 VAL A CA 1
ATOM 644 C C . VAL A 1 81 ? 19.715 12.168 0.800 1.00 93.81 81 VAL A C 1
ATOM 646 O O . VAL A 1 81 ? 19.671 12.779 1.863 1.00 93.81 81 VAL A O 1
ATOM 649 N N . GLU A 1 82 ? 19.001 11.065 0.576 1.00 92.31 82 GLU A N 1
ATOM 650 C CA . GLU A 1 82 ? 18.061 10.494 1.541 1.00 92.31 82 GLU A CA 1
ATOM 651 C C . GLU A 1 82 ? 18.769 10.098 2.847 1.00 92.31 82 GLU A C 1
ATOM 653 O O . GLU A 1 82 ? 18.329 10.468 3.932 1.00 92.31 82 GLU A O 1
ATOM 658 N N . ARG A 1 83 ? 19.923 9.417 2.767 1.00 92.12 83 ARG A N 1
ATOM 659 C CA . ARG A 1 83 ? 20.727 9.086 3.959 1.00 92.12 83 ARG A CA 1
ATOM 660 C C . ARG A 1 83 ? 21.245 10.323 4.687 1.00 92.12 83 ARG A C 1
ATOM 662 O O . ARG A 1 83 ? 21.284 10.330 5.911 1.00 92.12 83 ARG A O 1
ATOM 669 N N . ALA A 1 84 ? 21.661 11.353 3.951 1.00 95.25 84 ALA A N 1
ATOM 670 C CA . ALA A 1 84 ? 22.141 12.591 4.555 1.00 95.25 84 ALA A CA 1
ATOM 671 C C . ALA A 1 84 ? 21.019 13.350 5.282 1.00 95.25 84 ALA A C 1
ATOM 673 O O . ALA A 1 84 ? 21.303 14.005 6.279 1.00 95.25 84 ALA A O 1
ATOM 674 N N . PHE A 1 85 ? 19.770 13.233 4.818 1.00 94.25 85 PHE A N 1
ATOM 675 C CA . PHE A 1 85 ? 18.601 13.875 5.422 1.00 94.25 85 PHE A CA 1
ATOM 676 C C . PHE A 1 85 ? 18.231 13.284 6.790 1.00 94.25 85 PHE A C 1
ATOM 678 O O . PHE A 1 85 ? 17.945 14.032 7.722 1.00 94.25 85 PHE A O 1
ATOM 685 N N . TRP A 1 86 ? 18.278 11.958 6.943 1.00 94.75 86 TRP A N 1
ATOM 686 C CA . TRP A 1 86 ? 17.865 11.262 8.170 1.00 94.75 86 TRP A CA 1
ATOM 687 C C . TRP A 1 86 ? 18.912 11.322 9.297 1.00 94.75 86 TRP A C 1
ATOM 689 O O . TRP A 1 86 ? 19.373 10.302 9.802 1.00 94.75 86 TRP A O 1
ATOM 699 N N . GLN A 1 87 ? 19.283 12.533 9.715 1.00 95.19 87 GLN A N 1
ATOM 700 C CA . GLN A 1 87 ? 20.105 12.775 10.905 1.00 95.19 87 GLN A CA 1
ATOM 701 C C . GLN A 1 87 ? 19.265 12.705 12.190 1.00 95.19 87 GLN A C 1
ATOM 703 O O . GLN A 1 87 ? 18.042 12.869 12.137 1.00 95.19 87 GLN A O 1
ATOM 708 N N . PRO A 1 88 ? 19.890 12.545 13.376 1.00 95.19 88 PRO A N 1
ATOM 709 C CA . PRO A 1 88 ? 19.168 12.529 14.648 1.00 95.19 88 PRO A CA 1
ATOM 710 C C . PRO A 1 88 ? 18.221 13.723 14.853 1.00 95.19 88 PRO A C 1
ATOM 712 O O . PRO A 1 88 ? 17.135 13.542 15.393 1.00 95.19 88 PRO A O 1
ATOM 715 N N . SER A 1 89 ? 18.579 14.922 14.383 1.00 96.00 89 SER A N 1
ATOM 716 C CA . SER A 1 89 ? 17.724 16.114 14.483 1.00 96.00 89 SER A CA 1
ATOM 717 C C . SER A 1 89 ? 16.387 15.976 13.744 1.00 96.00 89 SER A C 1
ATOM 719 O O . SER A 1 89 ? 15.378 16.474 14.233 1.00 96.00 89 SER A O 1
ATOM 721 N N . GLU A 1 90 ? 16.365 15.273 12.609 1.00 96.06 90 GLU A N 1
ATOM 722 C CA . GLU A 1 90 ? 15.151 15.016 11.820 1.00 96.06 90 GLU A CA 1
ATOM 723 C C . GLU A 1 90 ? 14.398 13.772 12.312 1.00 96.06 90 GLU A C 1
ATOM 725 O O . GLU A 1 90 ? 13.165 13.731 12.318 1.00 96.06 90 GLU A O 1
ATOM 730 N N . LEU A 1 91 ? 15.133 12.745 12.754 1.00 96.06 91 LEU A N 1
ATOM 731 C CA . LEU A 1 91 ? 14.557 11.477 13.201 1.00 96.06 91 LEU A CA 1
ATOM 732 C C . LEU A 1 91 ? 13.879 11.581 14.572 1.00 96.06 91 LEU A C 1
ATOM 734 O O . LEU A 1 91 ? 12.781 11.054 14.743 1.00 96.06 91 LEU A O 1
ATOM 738 N N . GLN A 1 92 ? 14.498 12.240 15.556 1.00 96.69 92 GLN A N 1
ATOM 739 C CA . GLN A 1 92 ? 14.028 12.199 16.950 1.00 96.69 92 GLN A CA 1
ATOM 740 C C . GLN A 1 92 ? 12.600 12.743 17.149 1.00 96.69 92 GLN A C 1
ATOM 742 O O . GLN A 1 92 ? 11.811 12.062 17.811 1.00 96.69 92 GLN A O 1
ATOM 747 N N . PRO A 1 93 ? 12.194 13.887 16.557 1.00 97.44 93 PRO A N 1
ATOM 748 C CA . PRO A 1 93 ? 10.815 14.368 16.673 1.00 97.44 93 PRO A CA 1
ATOM 749 C C . PRO A 1 93 ? 9.791 13.381 16.093 1.00 97.44 93 PRO A C 1
ATOM 751 O O . PRO A 1 93 ? 8.743 13.138 16.693 1.00 97.44 93 PRO A O 1
ATOM 754 N N . ARG A 1 94 ? 10.116 12.747 14.958 1.00 97.81 94 ARG A N 1
ATOM 755 C CA . ARG A 1 94 ? 9.251 11.752 14.304 1.00 97.81 94 ARG A CA 1
ATOM 756 C C . ARG A 1 94 ? 9.187 10.453 15.102 1.00 97.81 94 ARG A C 1
ATOM 758 O O . ARG A 1 94 ? 8.116 9.873 15.243 1.00 97.81 94 ARG A O 1
ATOM 765 N N . ILE A 1 95 ? 10.302 10.013 15.685 1.00 97.50 95 ILE A N 1
ATOM 766 C CA . ILE A 1 95 ? 10.332 8.868 16.606 1.00 97.50 95 ILE A CA 1
ATOM 767 C C . ILE A 1 95 ? 9.447 9.137 17.829 1.00 97.50 95 ILE A C 1
ATOM 769 O O . ILE A 1 95 ? 8.695 8.252 18.237 1.00 97.50 95 ILE A O 1
ATOM 773 N N . ALA A 1 96 ? 9.492 10.344 18.402 1.00 97.69 96 ALA A N 1
ATOM 774 C CA . ALA A 1 96 ? 8.628 10.716 19.521 1.00 97.69 96 ALA A CA 1
ATOM 775 C C . ALA A 1 96 ? 7.140 10.669 19.134 1.00 97.69 96 ALA A C 1
ATOM 777 O O . ALA A 1 96 ? 6.337 10.090 19.872 1.00 97.69 96 ALA A O 1
ATOM 778 N N . PHE A 1 97 ? 6.789 11.189 17.949 1.00 98.19 97 PHE A N 1
ATOM 779 C CA . PHE A 1 97 ? 5.450 11.026 17.378 1.00 98.19 97 PHE A CA 1
ATOM 780 C C . PHE A 1 97 ? 5.059 9.546 17.304 1.00 98.19 97 PHE A C 1
ATOM 782 O O . PHE A 1 97 ? 4.013 9.172 17.828 1.00 98.19 97 PHE A O 1
ATOM 789 N N . TRP A 1 98 ? 5.904 8.688 16.728 1.00 97.81 98 TRP A N 1
ATOM 790 C CA . TRP A 1 98 ? 5.589 7.270 16.549 1.00 97.81 98 TRP A CA 1
ATOM 791 C C . TRP A 1 98 ? 5.445 6.503 17.861 1.00 97.81 98 TRP A C 1
ATOM 793 O O . TRP A 1 98 ? 4.522 5.700 17.991 1.00 97.81 98 TRP A O 1
ATOM 803 N N . LYS A 1 99 ? 6.303 6.774 18.852 1.00 96.50 99 LYS A N 1
ATOM 804 C CA . LYS A 1 99 ? 6.197 6.173 20.190 1.00 96.50 99 LYS A CA 1
ATOM 805 C C . LYS A 1 99 ? 4.880 6.532 20.870 1.00 96.50 99 LYS A C 1
ATOM 807 O O . LYS A 1 99 ? 4.271 5.668 21.490 1.00 96.50 99 LYS A O 1
ATOM 812 N N . SER A 1 100 ? 4.432 7.779 20.727 1.00 96.19 100 SER A N 1
ATOM 813 C CA . SER A 1 100 ? 3.132 8.227 21.235 1.00 96.19 100 SER A CA 1
ATOM 814 C C . SER A 1 100 ? 1.975 7.603 20.447 1.00 96.19 100 SER A C 1
ATOM 816 O O . SER A 1 100 ? 1.083 6.980 21.018 1.00 96.19 100 SER A O 1
ATOM 818 N N . HIS A 1 101 ? 2.024 7.692 19.117 1.00 95.94 101 HIS A N 1
ATOM 819 C CA . HIS A 1 101 ? 0.976 7.224 18.214 1.00 95.94 101 HIS A CA 1
ATOM 820 C C . HIS A 1 101 ? 0.703 5.718 18.346 1.00 95.94 101 HIS A C 1
ATOM 822 O O . HIS A 1 101 ? -0.446 5.268 18.339 1.00 95.94 101 HIS A O 1
ATOM 828 N N . LEU A 1 102 ? 1.767 4.928 18.489 1.00 95.44 102 LEU A N 1
ATOM 829 C CA . LEU A 1 102 ? 1.690 3.479 18.630 1.00 95.44 102 LEU A CA 1
ATOM 830 C C . LEU A 1 102 ? 1.697 3.032 20.098 1.00 95.44 102 LEU A C 1
ATOM 832 O O . LEU A 1 102 ? 1.747 1.839 20.355 1.00 95.44 102 LEU A O 1
ATOM 836 N N . ALA A 1 103 ? 1.600 3.925 21.085 1.00 92.62 103 ALA A N 1
ATOM 837 C CA . ALA A 1 103 ? 1.634 3.529 22.494 1.00 92.62 103 ALA A CA 1
ATOM 838 C C . ALA A 1 103 ? 0.550 2.484 22.830 1.00 92.62 103 ALA A C 1
ATOM 840 O O . ALA A 1 103 ? -0.648 2.729 22.670 1.00 92.62 103 ALA A O 1
ATOM 841 N N . GLY A 1 104 ? 0.962 1.303 23.296 1.00 88.38 104 GLY A N 1
ATOM 842 C CA . GLY A 1 104 ? 0.044 0.217 23.649 1.00 88.38 104 GLY A CA 1
ATOM 843 C C . GLY A 1 104 ? -0.650 -0.450 22.458 1.00 88.38 104 GLY A C 1
ATOM 844 O O . GLY A 1 104 ? -1.708 -1.051 22.649 1.00 88.38 104 GLY A O 1
ATOM 845 N N . TYR A 1 105 ? -0.106 -0.326 21.240 1.00 88.62 105 TYR A N 1
ATOM 846 C CA . TYR A 1 105 ? -0.580 -1.119 20.106 1.00 88.62 105 TYR A CA 1
ATOM 847 C C . TYR A 1 105 ? -0.473 -2.615 20.421 1.00 88.62 105 TYR A C 1
ATOM 849 O O . TYR A 1 105 ? 0.451 -3.061 21.106 1.00 88.62 105 TYR A O 1
ATOM 857 N N . ARG A 1 106 ? -1.424 -3.398 19.914 1.00 81.88 106 ARG A N 1
ATOM 858 C CA . ARG A 1 106 ? -1.410 -4.857 20.043 1.00 81.88 106 ARG A CA 1
ATOM 859 C C . ARG A 1 106 ? -1.077 -5.463 18.694 1.00 81.88 106 ARG A C 1
ATOM 861 O O . ARG A 1 106 ? -1.694 -5.115 17.687 1.00 81.88 106 ARG A O 1
ATOM 868 N N . ARG A 1 107 ? -0.124 -6.395 18.667 1.00 75.88 107 ARG A N 1
ATOM 869 C CA . ARG A 1 107 ? 0.082 -7.209 17.472 1.00 75.88 107 ARG A CA 1
ATOM 870 C C . ARG A 1 107 ? -1.106 -8.156 17.338 1.00 75.88 107 ARG A C 1
ATOM 872 O O . ARG A 1 107 ? -1.359 -8.976 18.219 1.00 75.88 107 ARG A O 1
ATOM 879 N N . LEU A 1 108 ? -1.837 -8.020 16.238 1.00 72.19 108 LEU A N 1
ATOM 880 C CA . LEU A 1 108 ? -2.916 -8.938 15.896 1.00 72.19 108 LEU A CA 1
ATOM 881 C C . LEU A 1 108 ? -2.342 -10.349 15.746 1.00 72.19 108 LEU A C 1
ATOM 883 O O . LEU A 1 108 ? -1.338 -10.539 15.063 1.00 72.19 108 LEU A O 1
ATOM 887 N N . TRP A 1 109 ? -2.973 -11.309 16.423 1.00 70.00 109 TRP A N 1
ATOM 888 C CA . TRP A 1 109 ? -2.605 -12.726 16.413 1.00 70.00 109 TRP A CA 1
ATOM 889 C C . TRP A 1 109 ? -1.167 -13.062 16.805 1.00 70.00 109 TRP A C 1
ATOM 891 O O . TRP A 1 109 ? -0.570 -13.989 16.260 1.00 70.00 109 TRP A O 1
ATOM 901 N N . SER A 1 110 ? -0.632 -12.395 17.825 1.00 57.22 110 SER A N 1
ATOM 902 C CA . SER A 1 110 ? 0.645 -12.795 18.432 1.00 57.22 110 SER A CA 1
ATOM 903 C C . SER A 1 110 ? 0.700 -14.269 18.881 1.00 57.22 110 SER A C 1
ATOM 905 O O . SER A 1 110 ? 1.788 -14.770 19.121 1.00 57.22 110 SER A O 1
ATOM 907 N N . ALA A 1 111 ? -0.451 -14.948 18.999 1.00 51.75 111 ALA A N 1
ATOM 908 C CA . ALA A 1 111 ? -0.589 -16.356 19.380 1.00 51.75 111 ALA A CA 1
ATOM 909 C C . ALA A 1 111 ? -0.837 -17.331 18.206 1.00 51.75 111 ALA A C 1
ATOM 911 O O . ALA A 1 111 ? -0.943 -18.532 18.445 1.00 51.75 111 ALA A O 1
ATOM 912 N N . LEU A 1 112 ? -0.965 -16.863 16.953 1.00 59.09 112 LEU A N 1
ATOM 913 C CA . LEU A 1 112 ? -1.025 -17.768 15.797 1.00 59.09 112 LEU A CA 1
ATOM 914 C C . LEU A 1 112 ? 0.393 -18.274 15.489 1.00 59.09 112 LEU A C 1
ATOM 916 O O . LEU A 1 112 ? 1.099 -17.742 14.634 1.00 59.09 112 LEU A O 1
ATOM 920 N N . GLU A 1 113 ? 0.809 -19.305 16.221 1.00 53.62 113 GLU A N 1
ATOM 921 C CA . GLU A 1 113 ? 2.056 -20.037 16.000 1.00 53.62 113 GLU A CA 1
ATOM 922 C C . GLU A 1 113 ? 1.899 -20.969 14.787 1.00 53.62 113 GLU A C 1
ATOM 924 O O . GLU A 1 113 ? 1.506 -22.129 14.893 1.00 53.62 113 GLU A O 1
ATOM 929 N N . GLY A 1 114 ? 2.164 -20.441 13.592 1.00 52.66 114 GLY A N 1
ATOM 930 C CA . GLY A 1 114 ? 2.346 -21.259 12.391 1.00 52.66 114 GLY A CA 1
ATOM 931 C C . GLY A 1 114 ? 3.802 -21.730 12.258 1.00 52.66 114 GLY A C 1
ATOM 932 O O . GLY A 1 114 ? 4.706 -21.023 12.709 1.00 52.66 114 GLY A O 1
ATOM 933 N N . PRO A 1 115 ? 4.080 -22.883 11.614 1.00 51.25 115 PRO A N 1
ATOM 934 C CA . PRO A 1 115 ? 5.447 -23.341 11.395 1.00 51.25 115 PRO A CA 1
ATOM 935 C C . PRO A 1 115 ? 6.287 -22.263 10.702 1.00 51.25 115 PRO A C 1
ATOM 937 O O . PRO A 1 115 ? 5.895 -21.686 9.684 1.00 51.25 115 PRO A O 1
ATOM 940 N N . VAL A 1 116 ? 7.452 -22.021 11.302 1.00 53.50 116 VAL A N 1
ATOM 941 C CA . VAL A 1 116 ? 8.435 -20.972 11.015 1.00 53.50 116 VAL A CA 1
ATOM 942 C C . VAL A 1 116 ? 9.031 -21.137 9.617 1.00 53.50 116 VAL A C 1
ATOM 944 O O . VAL A 1 116 ? 10.175 -21.542 9.437 1.00 53.50 116 VAL A O 1
ATOM 947 N N . THR A 1 117 ? 8.255 -20.828 8.586 1.00 53.66 117 THR A N 1
ATOM 948 C CA . THR A 1 117 ? 8.779 -20.684 7.230 1.00 53.66 117 THR A CA 1
ATOM 949 C C . THR A 1 117 ? 8.542 -19.246 6.797 1.00 53.66 117 THR A C 1
ATOM 951 O O . THR A 1 117 ? 7.423 -18.808 6.548 1.00 53.66 117 THR A O 1
ATOM 954 N N . ALA A 1 118 ? 9.628 -18.470 6.767 1.00 50.38 118 ALA A N 1
ATOM 955 C CA . ALA A 1 118 ? 9.626 -17.050 6.410 1.00 50.38 118 ALA A CA 1
ATOM 956 C C . ALA A 1 118 ? 9.161 -16.782 4.960 1.00 50.38 118 ALA A C 1
ATOM 958 O O . ALA A 1 118 ? 8.945 -15.633 4.579 1.00 50.38 118 ALA A O 1
ATOM 959 N N . SER A 1 119 ? 8.987 -17.834 4.158 1.00 53.44 119 SER A N 1
ATOM 960 C CA . SER A 1 119 ? 8.540 -17.791 2.769 1.00 53.44 119 SER A CA 1
ATOM 961 C C . SER A 1 119 ? 7.485 -18.870 2.526 1.00 53.44 119 SER A C 1
ATOM 963 O O . SER A 1 119 ? 7.812 -20.039 2.329 1.00 53.44 119 SER A O 1
ATOM 965 N N . GLY A 1 120 ? 6.216 -18.471 2.544 1.00 57.16 120 GLY A N 1
ATOM 966 C CA . GLY A 1 120 ? 5.086 -19.320 2.176 1.00 57.16 120 GLY A CA 1
ATOM 967 C C . GLY A 1 120 ? 4.440 -18.849 0.875 1.00 57.16 120 GLY A C 1
ATOM 968 O O . GLY A 1 120 ? 4.371 -17.649 0.601 1.00 57.16 120 GLY A O 1
ATOM 969 N N . SER A 1 121 ? 3.944 -19.788 0.070 1.00 67.56 121 SER A N 1
ATOM 970 C CA . SER A 1 121 ? 3.047 -19.481 -1.044 1.00 67.56 121 SER A CA 1
ATOM 971 C C . SER A 1 121 ? 1.759 -18.855 -0.506 1.00 67.56 121 SER A C 1
ATOM 973 O O . SER A 1 121 ? 1.093 -19.462 0.334 1.00 67.56 121 SER A O 1
ATOM 975 N N . HIS A 1 122 ? 1.388 -17.676 -0.998 1.00 79.31 122 HIS A N 1
ATOM 976 C CA . HIS A 1 122 ? 0.105 -17.063 -0.658 1.00 79.31 122 HIS A CA 1
ATOM 977 C C . HIS A 1 122 ? -1.000 -17.614 -1.551 1.00 79.31 122 HIS A C 1
ATOM 979 O O . HIS A 1 122 ? -0.800 -17.829 -2.750 1.00 79.31 122 HIS A O 1
ATOM 985 N N . VAL A 1 123 ? -2.186 -17.783 -0.976 1.00 87.06 123 VAL A N 1
ATOM 986 C CA . VAL A 1 123 ? -3.411 -17.929 -1.762 1.00 87.06 123 VAL A CA 1
ATOM 987 C C . VAL A 1 123 ? -3.852 -16.535 -2.196 1.00 87.06 123 VAL A C 1
ATOM 989 O O . VAL A 1 123 ? -3.833 -15.597 -1.398 1.00 87.06 123 VAL A O 1
ATOM 992 N N . ARG A 1 124 ? -4.217 -16.398 -3.477 1.00 89.62 124 ARG A N 1
ATOM 993 C CA . ARG A 1 124 ? -4.778 -15.168 -4.048 1.00 89.62 124 ARG A CA 1
ATOM 994 C C . ARG A 1 124 ? -6.270 -15.354 -4.285 1.00 89.62 124 ARG A C 1
ATOM 996 O O . ARG A 1 124 ? -6.646 -16.142 -5.150 1.00 89.62 124 ARG A O 1
ATOM 1003 N N . LEU A 1 125 ? -7.083 -14.576 -3.583 1.00 92.25 125 LEU A N 1
ATOM 1004 C CA . LEU A 1 125 ? -8.524 -14.468 -3.802 1.00 92.25 125 LEU A CA 1
ATOM 1005 C C . LEU A 1 125 ? -8.832 -13.096 -4.414 1.00 92.25 125 LEU A C 1
ATOM 1007 O O . LEU A 1 125 ? -8.208 -12.101 -4.051 1.00 92.25 125 LEU A O 1
ATOM 1011 N N . VAL A 1 126 ? -9.766 -13.047 -5.361 1.00 93.31 126 VAL A N 1
ATOM 1012 C CA . VAL A 1 126 ? -10.191 -11.806 -6.023 1.00 93.31 126 VAL A CA 1
ATOM 1013 C C . VAL A 1 126 ? -11.689 -11.651 -5.875 1.00 93.31 126 VAL A C 1
ATOM 1015 O O . VAL A 1 126 ? -12.440 -12.590 -6.127 1.00 93.31 126 VAL A O 1
ATOM 1018 N N . SER A 1 127 ? -12.104 -10.448 -5.519 1.00 94.88 127 SER A N 1
ATOM 1019 C CA . SER A 1 127 ? -13.493 -10.000 -5.494 1.00 94.88 127 SER A CA 1
ATOM 1020 C C . SER A 1 127 ? -13.577 -8.620 -6.140 1.00 94.88 127 SER A C 1
ATOM 1022 O O . SER A 1 127 ? -12.550 -7.972 -6.330 1.00 94.88 127 SER A O 1
ATOM 1024 N N . HIS A 1 128 ? -14.777 -8.180 -6.505 1.00 96.00 128 HIS A N 1
ATOM 1025 C CA . HIS A 1 128 ? -14.980 -6.867 -7.111 1.00 96.00 128 HIS A CA 1
ATOM 1026 C C . HIS A 1 128 ? -16.111 -6.162 -6.387 1.00 96.00 128 HIS A C 1
ATOM 1028 O O . HIS A 1 128 ? -17.185 -6.740 -6.229 1.00 96.00 128 HIS A O 1
ATOM 1034 N N . PHE A 1 129 ? -15.886 -4.916 -5.986 1.00 97.62 129 PHE A N 1
ATOM 1035 C CA . PHE A 1 129 ? -16.976 -4.056 -5.549 1.00 97.62 129 PHE A CA 1
ATOM 1036 C C . PHE A 1 129 ? -17.609 -3.404 -6.780 1.00 97.62 129 PHE A C 1
ATOM 1038 O O . PHE A 1 129 ? -16.884 -2.865 -7.628 1.00 97.62 129 PHE A O 1
ATOM 1045 N N . PRO A 1 130 ? -18.947 -3.444 -6.904 1.00 96.88 130 PRO A N 1
ATOM 1046 C CA . PRO A 1 130 ? -19.635 -2.950 -8.088 1.00 96.88 130 PRO A CA 1
ATOM 1047 C C . PRO A 1 130 ? -19.441 -1.439 -8.264 1.00 96.88 130 PRO A C 1
ATOM 1049 O O . PRO A 1 130 ? -19.185 -0.710 -7.303 1.00 96.88 130 PRO A O 1
ATOM 1052 N N . ALA A 1 131 ? -19.620 -0.957 -9.498 1.00 97.12 131 ALA A N 1
ATOM 1053 C CA . ALA A 1 131 ? -19.399 0.444 -9.867 1.00 97.12 131 ALA A CA 1
ATOM 1054 C C . ALA A 1 131 ? -20.211 1.426 -9.004 1.00 97.12 131 ALA A C 1
ATOM 1056 O O . ALA A 1 131 ? -19.698 2.461 -8.578 1.00 97.12 131 ALA A O 1
ATOM 1057 N N . GLU A 1 132 ? -21.448 1.059 -8.660 1.00 98.06 132 GLU A N 1
ATOM 1058 C CA . GLU A 1 132 ? -22.299 1.855 -7.771 1.00 98.06 132 GLU A CA 1
ATOM 1059 C C . GLU A 1 132 ? -21.691 2.021 -6.373 1.00 98.06 132 GLU A C 1
ATOM 1061 O O . GLU A 1 132 ? -21.683 3.124 -5.825 1.00 98.06 132 GLU A O 1
ATOM 1066 N N . LEU A 1 133 ? -21.109 0.956 -5.808 1.00 98.38 133 LEU A N 1
ATOM 1067 C CA . LEU A 1 133 ? -20.452 1.021 -4.502 1.00 98.38 133 LEU A CA 1
ATOM 1068 C C . LEU A 1 133 ? -19.150 1.823 -4.575 1.00 98.38 133 LEU A C 1
ATOM 1070 O O . LEU A 1 133 ? -18.880 2.640 -3.692 1.00 98.38 133 LEU A O 1
ATOM 1074 N N . ALA A 1 134 ? -18.368 1.652 -5.641 1.00 97.69 134 ALA A N 1
ATOM 1075 C CA . ALA A 1 134 ? -17.161 2.438 -5.881 1.00 97.69 134 ALA A CA 1
ATOM 1076 C C . ALA A 1 134 ? -17.479 3.943 -5.969 1.00 97.69 134 ALA A C 1
ATOM 1078 O O . ALA A 1 134 ? -16.854 4.768 -5.297 1.00 97.69 134 ALA A O 1
ATOM 1079 N N . LYS A 1 135 ? -18.503 4.310 -6.746 1.00 98.00 135 LYS A N 1
ATOM 1080 C CA . LYS A 1 135 ? -18.999 5.686 -6.881 1.00 98.00 135 LYS A CA 1
ATOM 1081 C C . LYS A 1 135 ? -19.506 6.245 -5.553 1.00 98.00 135 LYS A C 1
ATOM 1083 O O . LYS A 1 135 ? -19.116 7.352 -5.179 1.00 98.00 135 LYS A O 1
ATOM 1088 N N . ALA A 1 136 ? -20.317 5.484 -4.820 1.00 98.31 136 ALA A N 1
ATOM 1089 C CA . ALA A 1 136 ? -20.824 5.894 -3.514 1.00 98.31 136 ALA A CA 1
ATOM 1090 C C . ALA A 1 136 ? -19.690 6.103 -2.494 1.00 98.31 136 ALA A C 1
ATOM 1092 O O . ALA A 1 136 ? -19.718 7.071 -1.737 1.00 98.31 136 ALA A O 1
ATOM 1093 N N . SER A 1 137 ? -18.650 5.266 -2.540 1.00 98.25 137 SER A N 1
ATOM 1094 C CA . SER A 1 137 ? -17.467 5.384 -1.676 1.00 98.25 137 SER A CA 1
ATOM 1095 C C . SER A 1 137 ? -16.676 6.663 -1.961 1.00 98.25 137 SER A C 1
ATOM 1097 O O . SER A 1 137 ? -16.279 7.367 -1.032 1.00 98.25 137 SER A O 1
ATOM 1099 N N . ARG A 1 138 ? -16.483 7.009 -3.244 1.00 97.44 138 ARG A N 1
ATOM 1100 C CA . ARG A 1 138 ? -15.844 8.276 -3.650 1.00 97.44 138 ARG A CA 1
ATOM 1101 C C . ARG A 1 138 ? -16.667 9.489 -3.211 1.00 97.44 138 ARG A C 1
ATOM 1103 O O . ARG A 1 138 ? -16.108 10.468 -2.722 1.00 97.44 138 ARG A O 1
ATOM 1110 N N . GLU A 1 139 ? -17.988 9.419 -3.343 1.00 97.88 139 GLU A N 1
ATOM 1111 C CA . GLU A 1 139 ? -18.874 10.503 -2.917 1.00 97.88 139 GLU A CA 1
ATOM 1112 C C . GLU A 1 139 ? -18.892 10.668 -1.390 1.00 97.88 139 GLU A C 1
ATOM 1114 O O . GLU A 1 139 ? -18.847 11.795 -0.897 1.00 97.88 139 GLU A O 1
ATOM 1119 N N . LEU A 1 140 ? -18.886 9.569 -0.627 1.00 98.12 140 LEU A N 1
ATOM 1120 C CA . LEU A 1 140 ? -18.761 9.611 0.831 1.00 98.12 140 LEU A CA 1
ATOM 1121 C C . LEU A 1 140 ? -17.438 10.250 1.266 1.00 98.12 140 LEU A C 1
ATOM 1123 O O . LEU A 1 140 ? -17.440 11.117 2.146 1.00 98.12 140 LEU A O 1
ATOM 1127 N N . ALA A 1 141 ? -16.330 9.860 0.627 1.00 97.19 141 ALA A N 1
ATOM 1128 C CA . ALA A 1 141 ? -15.020 10.455 0.861 1.00 97.19 141 ALA A CA 1
ATOM 1129 C C . ALA A 1 141 ? -15.071 11.976 0.653 1.00 97.19 141 ALA A C 1
ATOM 1131 O O . ALA A 1 141 ? -14.738 12.740 1.561 1.00 97.19 141 ALA A O 1
ATOM 1132 N N . ARG A 1 142 ? -15.597 12.419 -0.497 1.00 96.62 142 ARG A N 1
ATOM 1133 C CA . ARG A 1 142 ? -15.736 13.839 -0.846 1.00 96.62 142 ARG A CA 1
ATOM 1134 C C . ARG A 1 142 ? -16.600 14.608 0.158 1.00 96.62 142 ARG A C 1
ATOM 1136 O O . ARG A 1 142 ? -16.197 15.677 0.605 1.00 96.62 142 ARG A O 1
ATOM 1143 N N . ARG A 1 143 ? -17.768 14.073 0.537 1.00 95.81 143 ARG A N 1
ATOM 1144 C CA . ARG A 1 143 ? -18.682 14.698 1.519 1.00 95.81 143 ARG A CA 1
ATOM 1145 C C . ARG A 1 143 ? -18.072 14.816 2.912 1.00 95.81 143 ARG A C 1
ATOM 1147 O O . ARG A 1 143 ? -18.428 15.725 3.653 1.00 95.81 143 ARG A O 1
ATOM 1154 N N . SER A 1 144 ? -17.171 13.903 3.258 1.00 95.00 144 SER A N 1
ATOM 1155 C CA . SER A 1 144 ? -16.512 13.860 4.565 1.00 95.00 144 SER A CA 1
ATOM 1156 C C . SER A 1 144 ? -15.173 14.602 4.591 1.00 95.00 144 SER A C 1
ATOM 1158 O O . SER A 1 144 ? -14.468 14.509 5.594 1.00 95.00 144 SER A O 1
ATOM 1160 N N . SER A 1 145 ? -14.806 15.305 3.508 1.00 95.50 145 SER A N 1
ATOM 1161 C CA . SER A 1 145 ? -13.479 15.911 3.315 1.00 95.50 145 SER A CA 1
ATOM 1162 C C . SER A 1 145 ? -12.338 14.920 3.580 1.00 95.50 145 SER A C 1
ATOM 1164 O O . SER A 1 145 ? -11.342 15.253 4.215 1.00 95.50 145 SER A O 1
ATOM 1166 N N . ALA A 1 146 ? -12.518 13.681 3.122 1.00 97.19 146 ALA A N 1
ATOM 1167 C CA . ALA A 1 146 ? -11.587 12.572 3.274 1.00 97.19 146 ALA A CA 1
ATOM 1168 C C . ALA A 1 146 ? -11.207 11.991 1.904 1.00 97.19 146 ALA A C 1
ATOM 1170 O O . ALA A 1 146 ? -11.739 12.373 0.861 1.00 97.19 146 ALA A O 1
ATOM 1171 N N . THR A 1 147 ? -10.284 11.032 1.893 1.00 97.19 147 THR A N 1
ATOM 1172 C CA . THR A 1 147 ? -9.883 10.320 0.672 1.00 97.19 147 THR A CA 1
ATOM 1173 C C . THR A 1 147 ? -10.611 8.987 0.529 1.00 97.19 147 THR A C 1
ATOM 1175 O O . THR A 1 147 ? -11.106 8.411 1.506 1.00 97.19 147 THR A O 1
ATOM 1178 N N . LEU A 1 148 ? -10.634 8.455 -0.699 1.00 97.25 148 LEU A N 1
ATOM 1179 C CA . LEU A 1 148 ? -11.094 7.088 -0.950 1.00 97.25 148 LEU A CA 1
ATOM 1180 C C . LEU A 1 148 ? -10.292 6.082 -0.109 1.00 97.25 148 LEU A C 1
ATOM 1182 O O . LEU A 1 148 ? -10.884 5.199 0.502 1.00 97.25 148 LEU A O 1
ATOM 1186 N N . PHE A 1 149 ? -8.971 6.272 0.006 1.00 97.50 149 PHE A N 1
ATOM 1187 C CA . PHE A 1 149 ? -8.115 5.458 0.874 1.00 97.50 149 PHE A CA 1
ATOM 1188 C C . PHE A 1 149 ? -8.616 5.435 2.323 1.00 97.50 149 PHE A C 1
ATOM 1190 O O . PHE A 1 149 ? -8.848 4.354 2.854 1.00 97.50 149 PHE A O 1
ATOM 1197 N N . SER A 1 150 ? -8.831 6.598 2.953 1.00 98.06 150 SER A N 1
ATOM 1198 C CA . SER A 1 150 ? -9.307 6.657 4.344 1.00 98.06 150 SER A CA 1
ATOM 1199 C C . SER A 1 150 ? -10.696 6.032 4.502 1.00 98.06 150 SER A C 1
ATOM 1201 O O . SER A 1 150 ? -10.956 5.363 5.497 1.00 98.06 150 SER A O 1
ATOM 1203 N N . THR A 1 151 ? -11.570 6.196 3.506 1.00 98.44 151 THR A N 1
ATOM 1204 C CA . THR A 1 151 ? -12.921 5.611 3.501 1.00 98.44 151 THR A CA 1
ATOM 1205 C C . THR A 1 151 ? -12.869 4.086 3.486 1.00 98.44 151 THR A C 1
ATOM 1207 O O . THR A 1 151 ? -13.476 3.433 4.336 1.00 98.44 151 THR A O 1
ATOM 1210 N N . LEU A 1 152 ? -12.095 3.517 2.559 1.00 98.56 152 LEU A N 1
ATOM 1211 C CA . LEU A 1 152 ? -11.909 2.073 2.456 1.00 98.56 152 LEU A CA 1
ATOM 1212 C C . LEU A 1 152 ? -11.168 1.516 3.679 1.00 98.56 152 LEU A C 1
ATOM 1214 O O . LEU A 1 152 ? -11.540 0.457 4.171 1.00 98.56 152 LEU A O 1
ATOM 1218 N N . LEU A 1 153 ? -10.172 2.236 4.206 1.00 98.62 153 LEU A N 1
ATOM 1219 C CA . LEU A 1 153 ? -9.416 1.823 5.388 1.00 98.62 153 LEU A CA 1
ATOM 1220 C C . LEU A 1 153 ? -10.306 1.726 6.632 1.00 98.62 153 LEU A C 1
ATOM 1222 O O . LEU A 1 153 ? -10.223 0.734 7.349 1.00 98.62 153 LEU A O 1
ATOM 1226 N N . VAL A 1 154 ? -11.175 2.711 6.888 1.00 98.31 154 VAL A N 1
ATOM 1227 C CA . VAL A 1 154 ? -12.090 2.653 8.042 1.00 98.31 154 VAL A CA 1
ATOM 1228 C C . VAL A 1 154 ? -13.086 1.511 7.888 1.00 98.31 154 VAL A C 1
ATOM 1230 O O . VAL A 1 154 ? -13.279 0.749 8.832 1.00 98.31 154 VAL A O 1
ATOM 1233 N N . ALA A 1 155 ? -13.680 1.339 6.704 1.00 98.38 155 ALA A N 1
ATOM 1234 C CA . ALA A 1 155 ? -14.579 0.214 6.452 1.00 98.38 155 ALA A CA 1
ATOM 1235 C C . ALA A 1 155 ? -13.863 -1.140 6.624 1.00 98.38 155 ALA A C 1
ATOM 1237 O O . ALA A 1 155 ? -14.416 -2.050 7.244 1.00 98.38 155 ALA A O 1
ATOM 1238 N N . PHE A 1 156 ? -12.614 -1.250 6.162 1.00 98.38 156 PHE A N 1
ATOM 1239 C CA . PHE A 1 156 ? -11.775 -2.427 6.369 1.00 98.38 156 PHE A CA 1
ATOM 1240 C C . PHE A 1 156 ? -11.493 -2.669 7.854 1.00 98.38 156 PHE A C 1
ATOM 1242 O O . PHE A 1 156 ? -11.709 -3.777 8.329 1.00 98.38 156 PHE A O 1
ATOM 1249 N N . GLN A 1 157 ? -11.057 -1.656 8.608 1.00 97.25 157 GLN A N 1
ATOM 1250 C CA . GLN A 1 157 ? -10.747 -1.794 10.035 1.00 97.25 157 GLN A CA 1
ATOM 1251 C C . GLN A 1 157 ? -11.984 -2.165 10.855 1.00 97.25 157 GLN A C 1
ATOM 1253 O O . GLN A 1 157 ? -11.880 -3.010 11.735 1.00 97.25 157 GLN A O 1
ATOM 1258 N N . VAL A 1 158 ? -13.159 -1.612 10.539 1.00 97.31 158 VAL A N 1
ATOM 1259 C CA . VAL A 1 158 ? -14.434 -1.985 11.178 1.00 97.31 158 VAL A CA 1
ATOM 1260 C C . VAL A 1 158 ? -14.804 -3.440 10.876 1.00 97.31 158 VAL A C 1
ATOM 1262 O O . VAL A 1 158 ? -15.113 -4.203 11.793 1.00 97.31 158 VAL A O 1
ATOM 1265 N N . ALA A 1 159 ? -14.745 -3.850 9.605 1.00 97.00 159 ALA A N 1
ATOM 1266 C CA . ALA A 1 159 ? -15.023 -5.228 9.205 1.00 97.00 159 ALA A CA 1
ATOM 1267 C C . ALA A 1 159 ? -14.044 -6.212 9.860 1.00 97.00 159 ALA A C 1
ATOM 1269 O O . ALA A 1 159 ? -14.446 -7.224 10.434 1.00 97.00 159 ALA A O 1
ATOM 1270 N N . PHE A 1 160 ? -12.759 -5.877 9.832 1.00 95.69 160 PHE A N 1
ATOM 1271 C CA . PHE A 1 160 ? -11.698 -6.676 10.417 1.00 95.69 160 PHE A CA 1
ATOM 1272 C C . PHE A 1 160 ? -11.835 -6.779 11.939 1.00 95.69 160 PHE A C 1
ATOM 1274 O O . PHE A 1 160 ? -11.723 -7.874 12.478 1.00 95.69 160 PHE A O 1
ATOM 1281 N N . ALA A 1 161 ? -12.126 -5.675 12.630 1.00 94.25 161 ALA A N 1
ATOM 1282 C CA . ALA A 1 161 ? -12.355 -5.643 14.073 1.00 94.25 161 ALA A CA 1
ATOM 1283 C C . ALA A 1 161 ? -13.477 -6.599 14.495 1.00 94.25 161 ALA A C 1
ATOM 1285 O O . ALA A 1 161 ? -13.296 -7.414 15.401 1.00 94.25 161 ALA A O 1
ATOM 1286 N N . ARG A 1 162 ? -14.610 -6.574 13.779 1.00 93.44 162 ARG A N 1
ATOM 1287 C CA . ARG A 1 162 ? -15.720 -7.507 14.018 1.00 93.44 162 ARG A CA 1
ATOM 1288 C C . ARG A 1 162 ? -15.309 -8.955 13.741 1.00 93.44 162 ARG A C 1
ATOM 1290 O O . ARG A 1 162 ? -15.601 -9.833 14.549 1.00 93.44 162 ARG A O 1
ATOM 1297 N N . TRP A 1 163 ? -14.644 -9.209 12.616 1.00 93.12 163 TRP A N 1
ATOM 1298 C CA . TRP A 1 163 ? -14.237 -10.557 12.211 1.00 93.12 163 TRP A CA 1
ATOM 1299 C C . TRP A 1 163 ? -13.208 -11.175 13.172 1.00 93.12 163 TRP A C 1
ATOM 1301 O O . TRP A 1 163 ? -13.386 -12.306 13.618 1.00 93.12 163 TRP A O 1
ATOM 1311 N N . ALA A 1 164 ? -12.185 -10.411 13.560 1.00 90.75 164 ALA A N 1
ATOM 1312 C CA . ALA A 1 164 ? -11.124 -10.838 14.470 1.00 90.75 164 ALA A CA 1
ATOM 1313 C C . ALA A 1 164 ? -11.476 -10.660 15.961 1.00 90.75 164 ALA A C 1
ATOM 1315 O O . ALA A 1 164 ? -10.663 -11.007 16.816 1.00 90.75 164 ALA A O 1
ATOM 1316 N N . LYS A 1 165 ? -12.669 -10.131 16.281 1.00 91.19 165 LYS A N 1
ATOM 1317 C CA . LYS A 1 165 ? -13.140 -9.836 17.649 1.00 91.19 165 LYS A CA 1
ATOM 1318 C C . LYS A 1 165 ? -12.144 -8.981 18.447 1.00 91.19 165 LYS A C 1
ATOM 1320 O O . LYS A 1 165 ? -11.812 -9.291 19.589 1.00 91.19 165 LYS A O 1
ATOM 1325 N N . THR A 1 166 ? -11.668 -7.907 17.826 1.00 91.50 166 THR A N 1
ATOM 1326 C CA . THR A 1 166 ? -10.721 -6.938 18.398 1.00 91.50 166 THR A CA 1
ATOM 1327 C C . THR A 1 166 ? -11.283 -5.525 18.285 1.00 91.50 166 THR A C 1
ATOM 1329 O O . THR A 1 166 ? -12.126 -5.254 17.434 1.00 91.50 166 THR A O 1
ATOM 1332 N N . ASP A 1 167 ? -10.800 -4.619 19.122 1.00 92.12 167 ASP A N 1
ATOM 1333 C CA . ASP A 1 167 ? -11.124 -3.193 19.116 1.00 92.12 167 ASP A CA 1
ATOM 1334 C C . ASP A 1 167 ? -9.964 -2.320 18.612 1.00 92.12 167 ASP A C 1
ATOM 1336 O O . ASP A 1 167 ? -10.104 -1.105 18.525 1.00 92.12 167 ASP A O 1
ATOM 1340 N N . ASP A 1 168 ? -8.823 -2.911 18.257 1.00 92.31 168 ASP A N 1
ATOM 1341 C CA . ASP A 1 168 ? -7.639 -2.200 17.774 1.00 92.31 168 ASP A CA 1
ATOM 1342 C C . ASP A 1 168 ? -7.048 -2.932 16.569 1.00 92.31 168 ASP A C 1
ATOM 1344 O O . ASP A 1 168 ? -6.681 -4.109 16.657 1.00 92.31 168 ASP A O 1
ATOM 1348 N N . VAL A 1 169 ? -6.993 -2.242 15.426 1.00 93.50 169 VAL A N 1
ATOM 1349 C CA . VAL A 1 169 ? -6.507 -2.797 14.159 1.00 93.50 169 VAL A CA 1
ATOM 1350 C C . VAL A 1 169 ? -5.329 -1.976 13.654 1.00 93.50 169 VAL A C 1
ATOM 1352 O O . VAL A 1 169 ? -5.469 -0.811 13.277 1.00 93.50 169 VAL A O 1
ATOM 1355 N N . LEU A 1 170 ? -4.161 -2.611 13.595 1.00 94.69 170 LEU A N 1
ATOM 1356 C CA . LEU A 1 170 ? -2.943 -2.033 13.042 1.00 94.69 170 LEU A CA 1
ATOM 1357 C C . LEU A 1 170 ? -2.655 -2.631 11.666 1.00 94.69 170 LEU A C 1
ATOM 1359 O O . LEU A 1 170 ? -2.514 -3.847 11.530 1.00 94.69 170 LEU A O 1
ATOM 1363 N N . VAL A 1 171 ? -2.534 -1.770 10.658 1.00 95.19 171 VAL A N 1
ATOM 1364 C CA . VAL A 1 171 ? -2.185 -2.174 9.291 1.00 95.19 171 VAL A CA 1
ATOM 1365 C C . VAL A 1 171 ? -0.934 -1.454 8.818 1.00 95.19 171 VAL A C 1
ATOM 1367 O O . VAL A 1 171 ? -0.708 -0.302 9.176 1.00 95.19 171 VAL A O 1
ATOM 1370 N N . GLY A 1 172 ? -0.144 -2.095 7.967 1.00 94.75 172 GLY A N 1
ATOM 1371 C CA . GLY A 1 172 ? 0.860 -1.417 7.158 1.00 94.75 172 GLY A CA 1
ATOM 1372 C C . GLY A 1 172 ? 0.283 -0.992 5.818 1.00 94.75 172 GLY A C 1
ATOM 1373 O O . GLY A 1 172 ? -0.298 -1.815 5.108 1.00 94.75 172 GLY A O 1
ATOM 1374 N N . THR A 1 173 ? 0.493 0.268 5.444 1.00 94.75 173 THR A N 1
ATOM 1375 C CA . THR A 1 173 ? 0.133 0.788 4.121 1.00 94.75 173 THR A CA 1
ATOM 1376 C C . THR A 1 173 ? 1.381 1.212 3.345 1.00 94.75 173 THR A C 1
ATOM 1378 O O . THR A 1 173 ? 2.255 1.878 3.914 1.00 94.75 173 THR A O 1
ATOM 1381 N N . PRO A 1 174 ? 1.535 0.807 2.071 1.00 91.38 174 PRO A N 1
ATOM 1382 C CA . PRO A 1 174 ? 2.640 1.274 1.250 1.00 91.38 174 PRO A CA 1
ATOM 1383 C C . PRO A 1 174 ? 2.515 2.776 0.970 1.00 91.38 174 PRO A C 1
ATOM 1385 O O . PRO A 1 174 ? 1.426 3.295 0.739 1.00 91.38 174 PRO A O 1
ATOM 1388 N N . VAL A 1 175 ? 3.651 3.464 0.914 1.00 90.00 175 VAL A N 1
ATOM 1389 C CA . VAL A 1 175 ? 3.746 4.861 0.469 1.00 90.00 175 VAL A CA 1
ATOM 1390 C C . VAL A 1 175 ? 4.749 4.952 -0.667 1.00 90.00 175 VAL A C 1
ATOM 1392 O O . VAL A 1 175 ? 5.775 4.287 -0.631 1.00 90.00 175 VAL A O 1
ATOM 1395 N N . ALA A 1 176 ? 4.477 5.759 -1.692 1.00 87.19 176 ALA A N 1
ATOM 1396 C CA . ALA A 1 176 ? 5.361 5.832 -2.858 1.00 87.19 176 ALA A CA 1
ATOM 1397 C C . ALA A 1 176 ? 6.671 6.596 -2.587 1.00 87.19 176 ALA A C 1
ATOM 1399 O O . ALA A 1 176 ? 7.657 6.347 -3.268 1.00 87.19 176 ALA A O 1
ATOM 1400 N N . ASN A 1 177 ? 6.672 7.547 -1.641 1.00 88.25 177 ASN A N 1
ATOM 1401 C CA . ASN A 1 177 ? 7.784 8.474 -1.356 1.00 88.25 177 ASN A CA 1
ATOM 1402 C C . ASN A 1 177 ? 8.330 9.230 -2.587 1.00 88.25 177 ASN A C 1
ATOM 1404 O O . ASN A 1 177 ? 9.493 9.624 -2.646 1.00 88.25 177 ASN A O 1
ATOM 1408 N N . ARG A 1 178 ? 7.473 9.487 -3.581 1.00 89.44 178 ARG A N 1
ATOM 1409 C CA . ARG A 1 178 ? 7.819 10.204 -4.819 1.00 89.44 178 ARG A CA 1
ATOM 1410 C C . ARG A 1 178 ? 7.211 11.607 -4.842 1.00 89.44 178 ARG A C 1
ATOM 1412 O O . ARG A 1 178 ? 6.339 11.917 -5.649 1.00 89.44 178 ARG A O 1
ATOM 1419 N N . THR A 1 179 ? 7.635 12.454 -3.905 1.00 85.69 179 THR A N 1
ATOM 1420 C CA . THR A 1 179 ? 7.097 13.821 -3.749 1.00 85.69 179 THR A CA 1
ATOM 1421 C C . THR A 1 179 ? 7.695 14.824 -4.739 1.00 85.69 179 THR A C 1
ATOM 1423 O O . THR A 1 179 ? 7.024 15.784 -5.112 1.00 85.69 179 THR A O 1
ATOM 1426 N N . LYS A 1 180 ? 8.925 14.593 -5.214 1.00 91.12 180 LYS A N 1
ATOM 1427 C CA . LYS A 1 180 ? 9.641 15.460 -6.164 1.00 91.12 180 LYS A CA 1
ATOM 1428 C C . LYS A 1 180 ? 9.472 14.955 -7.598 1.00 91.12 180 LYS A C 1
ATOM 1430 O O . LYS A 1 180 ? 9.397 13.752 -7.820 1.00 91.12 180 LYS A O 1
ATOM 1435 N N . GLN A 1 181 ? 9.479 15.856 -8.583 1.00 90.81 181 GLN A N 1
ATOM 1436 C CA . GLN A 1 181 ? 9.362 15.471 -9.998 1.00 90.81 181 GLN A CA 1
ATOM 1437 C C . GLN A 1 181 ? 10.468 14.496 -10.420 1.00 90.81 181 GLN A C 1
ATOM 1439 O O . GLN A 1 181 ? 10.190 13.439 -10.973 1.00 90.81 181 GLN A O 1
ATOM 1444 N N . VAL A 1 182 ? 11.706 14.790 -10.023 1.00 92.38 182 VAL A N 1
ATOM 1445 C CA . VAL A 1 182 ? 12.873 13.952 -10.318 1.00 92.38 182 VAL A CA 1
ATOM 1446 C C . VAL A 1 182 ? 12.710 12.504 -9.828 1.00 92.38 182 VAL A C 1
ATOM 1448 O O . VAL A 1 182 ? 13.096 11.563 -10.517 1.00 92.38 182 VAL A O 1
ATOM 1451 N N . THR A 1 183 ? 12.080 12.290 -8.664 1.00 92.56 183 THR A N 1
ATOM 1452 C CA . THR A 1 183 ? 11.825 10.938 -8.149 1.00 92.56 183 THR A CA 1
ATOM 1453 C C . THR A 1 183 ? 10.619 10.289 -8.809 1.00 92.56 183 THR A C 1
ATOM 1455 O O . THR A 1 183 ? 10.527 9.073 -8.775 1.00 92.56 183 THR A O 1
ATOM 1458 N N . LYS A 1 184 ? 9.712 11.032 -9.449 1.00 91.69 184 LYS A N 1
ATOM 1459 C CA . LYS A 1 184 ? 8.622 10.461 -10.259 1.00 91.69 184 LYS A CA 1
ATOM 1460 C C . LYS A 1 184 ? 9.091 9.968 -11.628 1.00 91.69 184 LYS A C 1
ATOM 1462 O O . LYS A 1 184 ? 8.406 9.131 -12.197 1.00 91.69 184 LYS A O 1
ATOM 1467 N N . GLU A 1 185 ? 10.233 10.449 -12.112 1.00 91.62 185 GLU A N 1
ATOM 1468 C CA . GLU A 1 185 ? 10.795 10.158 -13.445 1.00 91.62 185 GLU A CA 1
ATOM 1469 C C . GLU A 1 185 ? 11.991 9.192 -13.407 1.00 91.62 185 GLU A C 1
ATOM 1471 O O . GLU A 1 185 ? 12.577 8.882 -14.436 1.00 91.62 185 GLU A O 1
ATOM 1476 N N . THR A 1 186 ? 12.379 8.712 -12.224 1.00 93.12 186 THR A N 1
ATOM 1477 C CA . THR A 1 186 ? 13.541 7.826 -12.058 1.00 93.12 186 THR A CA 1
ATOM 1478 C C . THR A 1 186 ? 13.099 6.434 -11.620 1.00 93.12 186 THR A C 1
ATOM 1480 O O . THR A 1 186 ? 12.377 6.284 -10.630 1.00 93.12 186 THR A O 1
ATOM 1483 N N . MET A 1 187 ? 13.545 5.393 -12.324 1.00 93.62 187 MET A N 1
ATOM 1484 C CA . MET A 1 187 ? 13.334 4.003 -11.906 1.00 93.62 187 MET A CA 1
ATOM 1485 C C . MET A 1 187 ? 14.138 3.678 -10.638 1.00 93.62 187 MET A C 1
ATOM 1487 O O . MET A 1 187 ? 15.288 4.091 -10.495 1.00 93.62 187 MET A O 1
ATOM 1491 N N . GLY A 1 188 ? 13.533 2.935 -9.709 1.00 93.94 188 GLY A N 1
ATOM 1492 C CA . GLY A 1 188 ? 14.162 2.553 -8.445 1.00 93.94 188 GLY A CA 1
ATOM 1493 C C . GLY A 1 188 ? 13.152 2.180 -7.362 1.00 93.94 188 GLY A C 1
ATOM 1494 O O . GLY A 1 188 ? 11.944 2.331 -7.534 1.00 93.94 188 GLY A O 1
ATOM 1495 N N . TYR A 1 189 ? 13.630 1.703 -6.217 1.00 93.38 189 TYR A N 1
ATOM 1496 C CA . TYR A 1 189 ? 12.763 1.357 -5.091 1.00 93.38 189 TYR A CA 1
ATOM 1497 C C . TYR A 1 189 ? 12.609 2.540 -4.125 1.00 93.38 189 TYR A C 1
ATOM 1499 O O . TYR A 1 189 ? 13.398 2.709 -3.206 1.00 93.38 189 TYR A O 1
ATOM 1507 N N . TYR A 1 190 ? 11.593 3.378 -4.318 1.00 93.44 190 TYR A N 1
ATOM 1508 C CA . TYR A 1 190 ? 11.347 4.526 -3.431 1.00 93.44 190 TYR A CA 1
ATOM 1509 C C . TYR A 1 190 ? 10.309 4.201 -2.357 1.00 93.44 190 TYR A C 1
ATOM 1511 O O . TYR A 1 190 ? 10.279 4.829 -1.297 1.00 93.44 190 TYR A O 1
ATOM 1519 N N . ALA A 1 191 ? 9.458 3.211 -2.633 1.00 90.88 191 ALA A N 1
ATOM 1520 C CA . ALA A 1 191 ? 8.334 2.885 -1.781 1.00 90.88 191 ALA A CA 1
ATOM 1521 C C . ALA A 1 191 ? 8.749 2.550 -0.336 1.00 90.88 191 ALA A C 1
ATOM 1523 O O . ALA A 1 191 ? 9.682 1.792 -0.074 1.00 90.88 191 ALA A O 1
ATOM 1524 N N . GLY A 1 192 ? 8.003 3.101 0.614 1.00 91.38 192 GLY A N 1
ATOM 1525 C CA . GLY A 1 192 ? 8.080 2.776 2.030 1.00 91.38 192 GLY A CA 1
ATOM 1526 C C . GLY A 1 192 ? 6.831 2.045 2.504 1.00 91.38 192 GLY A C 1
ATOM 1527 O O . GLY A 1 192 ? 5.910 1.766 1.733 1.00 91.38 192 GLY A O 1
ATOM 1528 N N . ILE A 1 193 ? 6.783 1.772 3.805 1.00 92.62 193 ILE A N 1
ATOM 1529 C CA . ILE A 1 193 ? 5.583 1.286 4.478 1.00 92.62 193 ILE A CA 1
ATOM 1530 C C . ILE A 1 193 ? 5.368 2.069 5.767 1.00 92.62 193 ILE A C 1
ATOM 1532 O O . ILE A 1 193 ? 6.324 2.358 6.486 1.00 92.62 193 ILE A O 1
ATOM 1536 N N . VAL A 1 194 ? 4.117 2.430 6.034 1.00 95.88 194 VAL A N 1
ATOM 1537 C CA . VAL A 1 194 ? 3.720 3.237 7.188 1.00 95.88 194 VAL A CA 1
ATOM 1538 C C . VAL A 1 194 ? 2.663 2.470 7.983 1.00 95.88 194 VAL A C 1
ATOM 1540 O O . VAL A 1 194 ? 1.672 2.035 7.391 1.00 95.88 194 VAL A O 1
ATOM 1543 N N . PRO A 1 195 ? 2.846 2.267 9.298 1.00 95.94 195 PRO A N 1
ATOM 1544 C CA . PRO A 1 195 ? 1.806 1.689 10.134 1.00 95.94 195 PRO A CA 1
ATOM 1545 C C . PRO A 1 195 ? 0.684 2.703 10.384 1.00 95.94 195 PRO A C 1
ATOM 1547 O O . PRO A 1 195 ? 0.950 3.853 10.726 1.00 95.94 195 PRO A O 1
ATOM 1550 N N . ILE A 1 196 ? -0.567 2.261 10.261 1.00 96.88 196 ILE A N 1
ATOM 1551 C CA . ILE A 1 196 ? -1.766 3.039 10.579 1.00 96.88 196 ILE A CA 1
ATOM 1552 C C . ILE A 1 196 ? -2.579 2.273 11.621 1.00 96.88 196 ILE A C 1
ATOM 1554 O O . ILE A 1 196 ? -3.128 1.202 11.340 1.00 96.88 196 ILE A O 1
ATOM 1558 N N . ARG A 1 197 ? -2.642 2.819 12.838 1.00 95.69 197 ARG A N 1
ATOM 1559 C CA . ARG A 1 197 ? -3.402 2.241 13.950 1.00 95.69 197 ARG A CA 1
ATOM 1560 C C . ARG A 1 197 ? -4.823 2.796 13.983 1.00 95.69 197 ARG A C 1
ATOM 1562 O O . ARG A 1 197 ? -5.024 4.009 14.081 1.00 95.69 197 ARG A O 1
ATOM 1569 N N . GLY A 1 198 ? -5.812 1.912 13.964 1.00 92.81 198 GLY A N 1
ATOM 1570 C CA . GLY A 1 198 ? -7.223 2.263 14.080 1.00 92.81 198 GLY A CA 1
ATOM 1571 C C . GLY A 1 198 ? -7.913 1.533 15.221 1.00 92.81 198 GLY A C 1
ATOM 1572 O O . GLY A 1 198 ? -8.416 0.432 15.004 1.00 92.81 198 GLY A O 1
ATOM 1573 N N . PRO A 1 199 ? -8.005 2.160 16.408 1.00 92.56 199 PRO A N 1
ATOM 1574 C CA . PRO A 1 199 ? -8.959 1.755 17.427 1.00 92.56 199 PRO A CA 1
ATOM 1575 C C . PRO A 1 199 ? -10.387 1.934 16.900 1.00 92.56 199 PRO A C 1
ATOM 1577 O O . PRO A 1 199 ? -10.751 3.016 16.429 1.00 92.56 199 PRO A O 1
ATOM 1580 N N . VAL A 1 200 ? -11.194 0.883 16.974 1.00 94.00 200 VAL A N 1
ATOM 1581 C CA . VAL A 1 200 ? -12.572 0.847 16.490 1.00 94.00 200 VAL A CA 1
ATOM 1582 C C . VAL A 1 200 ? -13.516 1.107 17.657 1.00 94.00 200 VAL A C 1
ATOM 1584 O O . VAL A 1 200 ? -13.762 0.243 18.493 1.00 94.00 200 VAL A O 1
ATOM 1587 N N . ASN A 1 201 ? -14.069 2.319 17.709 1.00 94.56 201 ASN A N 1
ATOM 1588 C CA . ASN A 1 201 ? -15.084 2.686 18.693 1.00 94.56 201 ASN A CA 1
ATOM 1589 C C . ASN A 1 201 ? -16.485 2.470 18.107 1.00 94.56 201 ASN A C 1
ATOM 1591 O O . ASN A 1 201 ? -16.921 3.223 17.236 1.00 94.56 201 ASN A O 1
ATOM 1595 N N . VAL A 1 202 ? -17.189 1.463 18.623 1.00 94.19 202 VAL A N 1
ATOM 1596 C CA . VAL A 1 202 ? -18.516 1.051 18.142 1.00 94.19 202 VAL A CA 1
ATOM 1597 C C . VAL A 1 202 ? -19.614 2.101 18.358 1.00 94.19 202 VAL A C 1
ATOM 1599 O O . VAL A 1 202 ? -20.603 2.095 17.626 1.00 94.19 202 VAL A O 1
ATOM 1602 N N . GLU A 1 203 ? -19.424 3.036 19.294 1.00 95.62 203 GLU A N 1
ATOM 1603 C CA . GLU A 1 203 ? -20.387 4.099 19.611 1.00 95.62 203 GLU A CA 1
ATOM 1604 C C . GLU A 1 203 ? -20.258 5.330 18.706 1.00 95.62 203 GLU A C 1
ATOM 1606 O O . GLU A 1 203 ? -21.195 6.125 18.598 1.00 95.62 203 GLU A O 1
ATOM 1611 N N . LYS A 1 204 ? -19.110 5.511 18.040 1.00 96.50 204 LYS A N 1
ATOM 1612 C CA . LYS A 1 204 ? -18.918 6.615 17.090 1.00 96.50 204 LYS A CA 1
ATOM 1613 C C . LYS A 1 204 ? -19.703 6.359 15.811 1.00 96.50 204 LYS A C 1
ATOM 1615 O O . LYS A 1 204 ? -19.873 5.217 15.388 1.00 96.50 204 LYS A O 1
ATOM 1620 N N . THR A 1 205 ? -20.127 7.435 15.151 1.00 97.38 205 THR A N 1
ATOM 1621 C CA . THR A 1 205 ? -20.639 7.331 13.783 1.00 97.38 205 THR A CA 1
ATOM 1622 C C . THR A 1 205 ? -19.511 6.982 12.812 1.00 97.38 205 THR A C 1
ATOM 1624 O O . THR A 1 205 ? -18.326 7.222 13.091 1.00 97.38 205 THR A O 1
ATOM 1627 N N . PHE A 1 206 ? -19.860 6.426 11.652 1.00 97.50 206 PHE A N 1
ATOM 1628 C CA . PHE A 1 206 ? -18.867 6.171 10.610 1.00 97.50 206 PHE A CA 1
ATOM 1629 C C . PHE A 1 206 ? -18.212 7.464 10.129 1.00 97.50 206 PHE A C 1
ATOM 1631 O O . PHE A 1 206 ? -16.992 7.518 10.011 1.00 97.50 206 PHE A O 1
ATOM 1638 N N . SER A 1 207 ? -18.995 8.523 9.904 1.00 96.69 207 SER A N 1
ATOM 1639 C CA . SER A 1 207 ? -18.478 9.807 9.421 1.00 96.69 207 SER A CA 1
ATOM 1640 C C . SER A 1 207 ? -17.487 10.437 10.407 1.00 96.69 207 SER A C 1
ATOM 1642 O O . SER A 1 207 ? -16.459 10.977 9.993 1.00 96.69 207 SER A O 1
ATOM 1644 N N . ALA A 1 208 ? -17.743 10.318 11.716 1.00 96.56 208 ALA A N 1
ATOM 1645 C CA . ALA A 1 208 ? -16.816 10.763 12.752 1.00 96.56 208 ALA A CA 1
ATOM 1646 C C . ALA A 1 208 ? -15.515 9.948 12.735 1.00 96.56 208 ALA A C 1
ATOM 1648 O O . ALA A 1 208 ? -14.428 10.528 12.733 1.00 96.56 208 ALA A O 1
ATOM 1649 N N . SER A 1 209 ? -15.624 8.619 12.653 1.00 97.31 209 SER A N 1
ATOM 1650 C CA . SER A 1 209 ? -14.467 7.719 12.552 1.00 97.31 209 SER A CA 1
ATOM 1651 C C . SER A 1 209 ? -13.645 7.978 11.283 1.00 97.31 209 SER A C 1
ATOM 1653 O O . SER A 1 209 ? -12.417 7.977 11.332 1.00 97.31 209 SER A O 1
ATOM 1655 N N . LEU A 1 210 ? -14.307 8.272 10.159 1.00 98.19 210 LEU A N 1
ATOM 1656 C CA . LEU A 1 210 ? -13.676 8.616 8.887 1.00 98.19 210 LEU A CA 1
ATOM 1657 C C . LEU A 1 210 ? -12.873 9.914 8.970 1.00 98.19 210 LEU A C 1
ATOM 1659 O O . LEU A 1 210 ? -11.711 9.925 8.569 1.00 98.19 210 LEU A O 1
ATOM 1663 N N . ARG A 1 211 ? -13.450 10.992 9.513 1.00 96.88 211 ARG A N 1
ATOM 1664 C CA . ARG A 1 211 ? -12.731 12.270 9.665 1.00 96.88 211 ARG A CA 1
ATOM 1665 C C . ARG A 1 211 ? -11.500 12.123 10.557 1.00 96.88 211 ARG A C 1
ATOM 1667 O O . ARG A 1 211 ? -10.425 12.595 10.195 1.00 96.88 211 ARG A O 1
ATOM 1674 N N . GLU A 1 212 ? -11.638 11.423 11.683 1.00 96.44 212 GLU A N 1
ATOM 1675 C CA . GLU A 1 212 ? -10.513 11.159 12.585 1.00 96.44 212 GLU A CA 1
ATOM 1676 C C . GLU A 1 212 ? -9.424 10.326 11.898 1.00 96.44 212 GLU A C 1
ATOM 1678 O O . GLU A 1 212 ? -8.249 10.684 11.948 1.00 96.44 212 GLU A O 1
ATOM 1683 N N . MET A 1 213 ? -9.800 9.235 11.224 1.00 97.00 213 MET A N 1
ATOM 1684 C CA . MET A 1 213 ? -8.839 8.379 10.531 1.00 97.00 213 MET A CA 1
ATOM 1685 C C . MET A 1 213 ? -8.159 9.100 9.367 1.00 97.00 21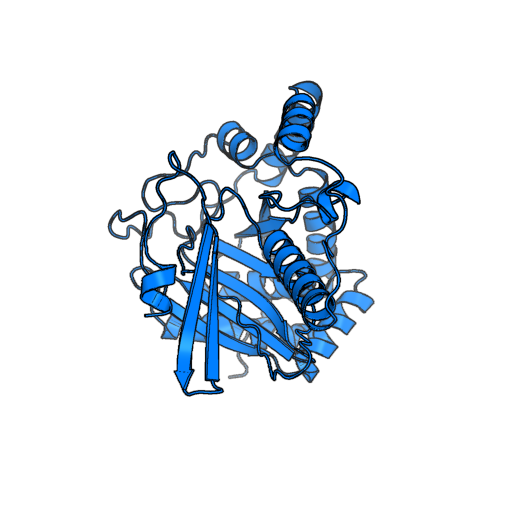3 MET A C 1
ATOM 1687 O O . MET A 1 213 ? -6.980 8.864 9.106 1.00 97.00 213 MET A O 1
ATOM 1691 N N . HIS A 1 214 ? -8.871 9.991 8.676 1.00 98.00 214 HIS A N 1
ATOM 1692 C CA . HIS A 1 214 ? -8.294 10.791 7.605 1.00 98.00 214 HIS A CA 1
ATOM 1693 C C . HIS A 1 214 ? -7.183 11.709 8.124 1.00 98.00 214 HIS A C 1
ATOM 1695 O O . HIS A 1 214 ? -6.064 11.645 7.612 1.00 98.00 214 HIS A O 1
ATOM 1701 N N . GLN A 1 215 ? -7.452 12.473 9.189 1.00 97.38 215 GLN A N 1
ATOM 1702 C CA . GLN A 1 215 ? -6.436 13.315 9.826 1.00 97.38 215 GLN A CA 1
ATOM 1703 C C . GLN A 1 215 ? -5.268 12.473 10.351 1.00 97.38 215 GLN A C 1
ATOM 1705 O O . GLN A 1 215 ? -4.111 12.753 10.055 1.00 97.38 215 GLN A O 1
ATOM 1710 N N . LYS A 1 216 ? -5.576 11.375 11.046 1.00 96.94 216 LYS A N 1
ATOM 1711 C CA . LYS A 1 216 ? -4.579 10.449 11.587 1.00 96.94 216 LYS A CA 1
ATOM 1712 C C . LYS A 1 216 ? -3.652 9.894 10.504 1.00 96.94 216 LYS A C 1
ATOM 1714 O O . LYS A 1 216 ? -2.440 9.849 10.683 1.00 96.94 216 LYS A O 1
ATOM 1719 N N . THR A 1 217 ? -4.219 9.497 9.368 1.00 96.69 217 THR A N 1
ATOM 1720 C CA . THR A 1 217 ? -3.460 9.013 8.209 1.00 96.69 217 THR A CA 1
ATOM 1721 C C . THR A 1 217 ? -2.533 10.103 7.668 1.00 96.69 217 THR A C 1
ATOM 1723 O O . THR A 1 217 ? -1.375 9.820 7.361 1.00 96.69 217 THR A O 1
ATOM 1726 N N . ALA A 1 218 ? -3.014 11.347 7.571 1.00 96.38 218 ALA A N 1
ATOM 1727 C CA . ALA A 1 218 ? -2.198 12.476 7.137 1.00 96.38 218 ALA A CA 1
ATOM 1728 C C . ALA A 1 218 ? -1.020 12.726 8.094 1.00 96.38 218 ALA A C 1
ATOM 1730 O O . ALA A 1 218 ? 0.110 12.876 7.630 1.00 96.38 218 ALA A O 1
ATOM 1731 N N . ASP A 1 219 ? -1.255 12.676 9.407 1.00 97.50 219 ASP A N 1
ATOM 1732 C CA . ASP A 1 219 ? -0.208 12.836 10.422 1.00 97.50 219 ASP A CA 1
ATOM 1733 C C . ASP A 1 219 ? 0.839 11.712 10.335 1.00 97.50 219 ASP A C 1
ATOM 1735 O O . ASP A 1 219 ? 2.044 11.974 10.377 1.00 97.50 219 ASP A O 1
ATOM 1739 N N . CYS A 1 220 ? 0.398 10.462 10.148 1.00 97.44 220 CYS A N 1
ATOM 1740 C CA . CYS A 1 220 ? 1.273 9.310 9.922 1.00 97.44 220 CYS A CA 1
ATOM 1741 C C . CYS A 1 220 ? 2.159 9.493 8.682 1.00 97.44 220 CYS A C 1
ATOM 1743 O O . CYS A 1 220 ? 3.357 9.221 8.733 1.00 97.44 220 CYS A O 1
ATOM 1745 N N . PHE A 1 221 ? 1.599 9.972 7.569 1.00 95.38 221 PHE A N 1
ATOM 1746 C CA . PHE A 1 221 ? 2.373 10.230 6.353 1.00 95.38 221 PHE A CA 1
ATOM 1747 C C . PHE A 1 221 ? 3.329 11.412 6.510 1.00 95.38 221 PHE A C 1
ATOM 1749 O O . PHE A 1 221 ? 4.481 11.322 6.087 1.00 95.38 221 PHE A O 1
ATOM 1756 N N . ALA A 1 222 ? 2.898 12.488 7.170 1.00 95.12 222 ALA A N 1
ATOM 1757 C CA . ALA A 1 222 ? 3.744 13.644 7.451 1.00 95.12 222 ALA A CA 1
ATOM 1758 C C . ALA A 1 222 ? 4.951 13.281 8.330 1.00 95.12 222 ALA A C 1
ATOM 1760 O O . ALA A 1 222 ? 6.022 13.864 8.157 1.00 95.12 222 ALA A O 1
ATOM 1761 N N . ASN A 1 223 ? 4.800 12.289 9.215 1.00 96.19 223 ASN A N 1
ATOM 1762 C CA . ASN A 1 223 ? 5.836 11.790 10.121 1.00 96.19 223 ASN A CA 1
ATOM 1763 C C . ASN A 1 223 ? 6.520 10.499 9.647 1.00 96.19 223 ASN A C 1
ATOM 1765 O O . ASN A 1 223 ? 7.287 9.908 10.408 1.00 96.19 223 ASN A O 1
ATOM 1769 N N . ALA A 1 224 ? 6.291 10.056 8.407 1.00 95.12 224 ALA A N 1
ATOM 1770 C CA . ALA A 1 224 ? 6.947 8.865 7.875 1.00 95.12 224 ALA A CA 1
ATOM 1771 C C . ALA A 1 224 ? 8.481 8.980 7.985 1.00 95.12 224 ALA A C 1
ATOM 1773 O O . ALA A 1 224 ? 9.054 10.052 7.773 1.00 95.12 224 ALA A O 1
ATOM 1774 N N . ILE A 1 225 ? 9.117 7.867 8.349 1.00 95.31 225 ILE A N 1
ATOM 1775 C CA . ILE A 1 225 ? 10.571 7.669 8.449 1.00 95.31 225 ILE A CA 1
ATOM 1776 C C . ILE A 1 225 ? 10.922 6.326 7.796 1.00 95.31 225 ILE A C 1
ATOM 1778 O O . ILE A 1 225 ? 10.011 5.521 7.558 1.00 95.31 225 ILE A O 1
ATOM 1782 N N . PRO A 1 226 ? 12.206 6.033 7.511 1.00 94.12 226 PRO A N 1
ATOM 1783 C CA . PRO A 1 226 ? 12.594 4.713 7.041 1.00 94.12 226 PRO A CA 1
ATOM 1784 C C . PRO A 1 226 ? 12.084 3.638 8.004 1.00 94.12 226 PRO A C 1
ATOM 1786 O O . PRO A 1 226 ? 12.276 3.722 9.215 1.00 94.12 226 PRO A O 1
ATOM 1789 N N . PHE A 1 227 ? 11.418 2.617 7.468 1.00 93.19 227 PHE A N 1
ATOM 1790 C CA . PHE A 1 227 ? 10.737 1.622 8.297 1.00 93.19 227 PHE A CA 1
ATOM 1791 C C . PHE A 1 227 ? 11.686 0.883 9.256 1.00 93.19 227 PHE A C 1
ATOM 1793 O O . PHE A 1 227 ? 11.293 0.545 10.368 1.00 93.19 227 PHE A O 1
ATOM 1800 N N . ALA A 1 228 ? 12.945 0.682 8.851 1.00 91.06 228 ALA A N 1
ATOM 1801 C CA . ALA A 1 228 ? 13.978 0.093 9.702 1.00 91.06 228 ALA A CA 1
ATOM 1802 C C . ALA A 1 228 ? 14.269 0.946 10.952 1.00 91.06 228 ALA A C 1
ATOM 1804 O O . ALA A 1 228 ? 14.359 0.396 12.046 1.00 91.06 228 ALA A O 1
ATOM 1805 N N . GLU A 1 229 ? 14.327 2.275 10.808 1.00 94.81 229 GLU A N 1
ATOM 1806 C CA . GLU A 1 229 ? 14.505 3.209 11.931 1.00 94.81 229 GLU A CA 1
ATOM 1807 C C . GLU A 1 229 ? 13.308 3.149 12.885 1.00 94.81 229 GLU A C 1
ATOM 1809 O O . G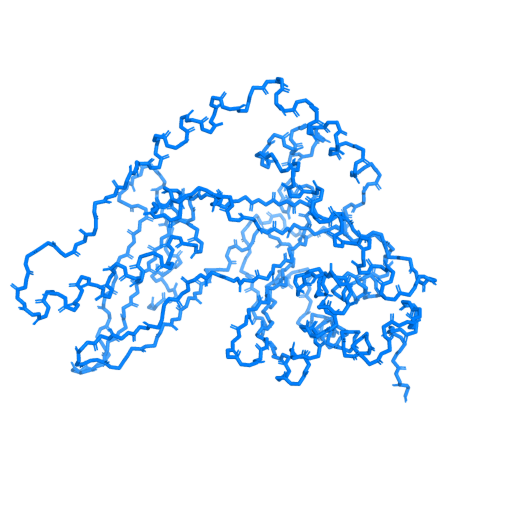LU A 1 229 ? 13.471 3.128 14.104 1.00 94.81 229 GLU A O 1
ATOM 1814 N N . LEU A 1 230 ? 12.089 3.061 12.338 1.00 95.19 230 LEU A N 1
ATOM 1815 C CA . LEU A 1 230 ? 10.873 2.921 13.139 1.00 95.19 230 LEU A CA 1
ATOM 1816 C C . LEU A 1 230 ? 10.858 1.609 13.936 1.00 95.19 230 LEU A C 1
ATOM 1818 O O . LEU A 1 230 ? 10.612 1.623 15.141 1.00 95.19 230 LEU A O 1
ATOM 1822 N N . ALA A 1 231 ? 11.143 0.487 13.272 1.00 93.25 231 ALA A N 1
ATOM 1823 C CA . ALA A 1 231 ? 11.225 -0.835 13.890 1.00 93.25 231 ALA A CA 1
ATOM 1824 C C . ALA A 1 231 ? 12.262 -0.861 15.024 1.00 93.25 231 ALA A C 1
ATOM 1826 O O . ALA A 1 231 ? 11.961 -1.292 16.140 1.00 93.25 231 ALA A O 1
ATOM 1827 N N . GLN A 1 232 ? 13.453 -0.311 14.773 1.00 93.56 232 GLN A N 1
ATOM 1828 C CA . GLN A 1 232 ? 14.506 -0.190 15.777 1.00 93.56 232 GLN A CA 1
ATOM 1829 C C . GLN A 1 232 ? 14.079 0.696 16.955 1.00 93.56 232 GLN A C 1
ATOM 1831 O O . GLN A 1 232 ? 14.268 0.315 18.110 1.00 93.56 232 GLN A O 1
ATOM 1836 N N . ALA A 1 233 ? 13.469 1.855 16.695 1.00 93.56 233 ALA A N 1
ATOM 1837 C CA . ALA A 1 233 ? 13.061 2.793 17.739 1.00 93.56 233 ALA A CA 1
ATOM 1838 C C . ALA A 1 233 ? 11.939 2.263 18.650 1.00 93.56 233 ALA A C 1
ATOM 1840 O O . ALA A 1 233 ? 11.846 2.679 19.810 1.00 93.56 233 ALA A O 1
ATOM 1841 N N . LEU A 1 234 ? 11.095 1.365 18.133 1.00 92.44 234 LEU A N 1
ATOM 1842 C CA . LEU A 1 234 ? 10.053 0.667 18.893 1.00 92.44 234 LEU A CA 1
ATOM 1843 C C . LEU A 1 234 ? 10.559 -0.616 19.570 1.00 92.44 234 LEU A C 1
ATOM 1845 O O . LEU A 1 234 ? 9.814 -1.213 20.343 1.00 92.44 234 LEU A O 1
ATOM 1849 N N . GLY A 1 235 ? 11.802 -1.033 19.304 1.00 89.69 235 GLY A N 1
ATOM 1850 C CA . GLY A 1 235 ? 12.353 -2.287 19.818 1.00 89.69 235 GLY A CA 1
ATOM 1851 C C . GLY A 1 235 ? 11.679 -3.530 19.230 1.00 89.69 235 GLY A C 1
ATOM 1852 O O . GLY A 1 235 ? 11.682 -4.581 19.863 1.00 89.69 235 GLY A O 1
ATOM 1853 N N . ASP A 1 236 ? 11.093 -3.414 18.038 1.00 84.88 236 ASP A N 1
ATOM 1854 C CA . ASP A 1 236 ? 10.377 -4.494 17.367 1.00 84.88 236 ASP A CA 1
ATOM 1855 C C . ASP A 1 236 ? 11.029 -4.806 16.020 1.00 84.88 236 ASP A C 1
ATOM 1857 O O . ASP A 1 236 ? 10.661 -4.258 14.982 1.00 84.88 236 ASP A O 1
ATOM 1861 N N . ALA A 1 237 ? 12.012 -5.704 16.042 1.00 74.38 237 ALA A N 1
ATOM 1862 C CA . ALA A 1 237 ? 12.728 -6.149 14.848 1.00 74.38 237 ALA A CA 1
ATOM 1863 C C . ALA A 1 237 ? 11.985 -7.249 14.059 1.00 74.38 237 ALA A C 1
ATOM 1865 O O . ALA A 1 237 ? 12.523 -7.766 13.077 1.00 74.38 237 ALA A O 1
ATOM 1866 N N . GLY A 1 238 ? 10.763 -7.618 14.464 1.00 76.50 238 GLY A N 1
ATOM 1867 C CA . GLY A 1 238 ? 10.096 -8.824 13.977 1.00 76.50 238 GLY A CA 1
ATOM 1868 C C . GLY A 1 238 ? 10.744 -10.110 14.506 1.00 76.50 238 GLY A C 1
ATOM 1869 O O . GLY A 1 238 ? 11.632 -10.092 15.357 1.00 76.50 238 GLY A O 1
ATOM 1870 N N . ALA A 1 239 ? 10.274 -11.250 14.007 1.00 72.38 239 ALA A N 1
ATOM 1871 C CA . ALA A 1 239 ? 10.804 -12.574 14.334 1.00 72.38 239 ALA A CA 1
ATOM 1872 C C . ALA A 1 239 ? 10.594 -13.512 13.134 1.00 72.38 239 ALA A C 1
ATOM 1874 O O . ALA A 1 239 ? 9.786 -13.202 12.260 1.00 72.38 239 ALA A O 1
ATOM 1875 N N . PRO A 1 240 ? 11.277 -14.662 13.035 1.00 70.38 240 PRO A N 1
ATOM 1876 C CA . PRO A 1 240 ? 10.968 -15.643 11.999 1.00 70.38 240 PRO A CA 1
ATOM 1877 C C . PRO A 1 240 ? 9.458 -15.949 11.934 1.00 70.38 240 PRO A C 1
ATOM 1879 O O . PRO A 1 240 ? 8.847 -16.303 12.935 1.00 70.38 240 PRO A O 1
ATOM 1882 N N . GLY A 1 241 ? 8.844 -15.763 10.761 1.00 71.56 241 GLY A N 1
ATOM 1883 C CA . GLY A 1 241 ? 7.393 -15.918 10.566 1.00 71.56 241 GLY A CA 1
ATOM 1884 C C . GLY A 1 241 ? 6.540 -14.673 10.867 1.00 71.56 241 GLY A C 1
ATOM 1885 O O . GLY A 1 241 ? 5.392 -14.627 10.412 1.00 71.56 241 GLY A O 1
ATOM 1886 N N . HIS A 1 242 ? 7.112 -13.651 11.508 1.00 76.62 242 HIS A N 1
ATOM 1887 C CA . HIS A 1 242 ? 6.459 -12.415 11.943 1.00 76.62 242 HIS A CA 1
ATOM 1888 C C . HIS A 1 242 ? 7.110 -11.165 11.356 1.00 76.62 242 HIS A C 1
ATOM 1890 O O . HIS A 1 242 ? 8.334 -11.011 11.347 1.00 76.62 242 HIS A O 1
ATOM 1896 N N . ASN A 1 243 ? 6.289 -10.227 10.904 1.00 80.81 243 ASN A N 1
ATOM 1897 C CA . ASN A 1 243 ? 6.798 -8.939 10.453 1.00 80.81 243 ASN A CA 1
ATOM 1898 C C . ASN A 1 243 ? 7.082 -8.012 11.643 1.00 80.81 243 ASN A C 1
ATOM 1900 O O . ASN A 1 243 ? 6.409 -8.101 12.673 1.00 80.81 243 ASN A O 1
ATOM 1904 N N . PRO A 1 244 ? 8.032 -7.074 11.500 1.00 86.62 244 PRO A N 1
ATOM 1905 C CA . PRO A 1 244 ? 8.137 -5.951 12.421 1.00 86.62 244 PRO A CA 1
ATOM 1906 C C . PRO A 1 244 ? 6.815 -5.170 12.462 1.00 86.62 244 PRO A C 1
ATOM 1908 O O . PRO A 1 244 ? 6.246 -4.862 11.414 1.00 86.62 244 PRO A O 1
ATOM 1911 N N . ILE A 1 245 ? 6.361 -4.801 13.660 1.00 89.50 245 ILE A N 1
ATOM 1912 C CA . ILE A 1 245 ? 5.245 -3.891 13.967 1.00 89.50 245 ILE A CA 1
ATOM 1913 C C . ILE A 1 245 ? 3.844 -4.422 13.606 1.00 89.50 245 ILE A C 1
ATOM 1915 O O . ILE A 1 245 ? 2.954 -4.394 14.455 1.00 89.50 245 ILE A O 1
ATOM 1919 N N . PHE A 1 246 ? 3.601 -4.909 12.388 1.00 89.44 246 PHE A N 1
ATOM 1920 C CA . PHE A 1 246 ? 2.260 -5.290 11.919 1.00 89.44 246 PHE A CA 1
ATOM 1921 C C . PHE A 1 246 ? 2.271 -6.512 11.003 1.00 89.44 246 PHE A C 1
ATOM 1923 O O . PHE A 1 246 ? 3.172 -6.688 10.195 1.00 89.44 246 PHE A O 1
ATOM 1930 N N . GLU A 1 247 ? 1.200 -7.305 11.053 1.00 88.62 247 GLU A N 1
ATOM 1931 C CA . GLU A 1 247 ? 1.049 -8.515 10.228 1.00 88.62 247 GLU A CA 1
ATOM 1932 C C . GLU A 1 247 ? 0.064 -8.353 9.070 1.00 88.62 247 GLU A C 1
ATOM 1934 O O . GLU A 1 247 ? 0.038 -9.174 8.151 1.00 88.62 247 GLU A O 1
ATOM 1939 N N . ILE A 1 248 ? -0.741 -7.289 9.111 1.00 91.69 248 ILE A N 1
ATOM 1940 C CA . ILE A 1 248 ? -1.767 -6.991 8.118 1.00 91.69 248 ILE A CA 1
ATOM 1941 C C . ILE A 1 248 ? -1.320 -5.861 7.216 1.00 91.69 248 ILE A C 1
ATOM 1943 O O . ILE A 1 248 ? -0.859 -4.820 7.684 1.00 91.69 248 ILE A O 1
ATOM 1947 N N . ARG A 1 249 ? -1.521 -6.045 5.914 1.00 93.38 249 ARG A N 1
ATOM 1948 C CA . ARG A 1 249 ? -1.370 -4.983 4.923 1.00 93.38 249 ARG A CA 1
ATOM 1949 C C . ARG A 1 249 ? -2.724 -4.536 4.402 1.00 93.38 249 ARG A C 1
ATOM 1951 O O . ARG A 1 249 ? -3.563 -5.359 4.049 1.00 93.38 249 ARG A O 1
ATOM 1958 N N . PHE A 1 250 ? -2.885 -3.227 4.280 1.00 96.06 250 PHE A N 1
ATOM 1959 C CA . PHE A 1 250 ? -3.993 -2.620 3.561 1.00 96.06 250 PHE A CA 1
ATOM 1960 C C . PHE A 1 250 ? -3.431 -1.613 2.560 1.00 96.06 250 PHE A C 1
ATOM 1962 O O . PHE A 1 250 ? -2.642 -0.750 2.938 1.00 96.06 250 PHE A O 1
ATOM 1969 N N . ALA A 1 251 ? -3.805 -1.729 1.289 1.00 93.81 251 ALA A N 1
ATOM 1970 C CA . ALA A 1 251 ? -3.316 -0.847 0.237 1.00 93.81 251 ALA A CA 1
ATOM 1971 C C . ALA A 1 251 ? -4.445 -0.438 -0.712 1.00 93.81 251 ALA A C 1
ATOM 1973 O O . ALA A 1 251 ? -5.248 -1.274 -1.117 1.00 93.81 251 ALA A O 1
ATOM 1974 N N . LEU A 1 252 ? -4.448 0.834 -1.115 1.00 94.06 252 LEU A N 1
ATOM 1975 C CA . LEU A 1 252 ? -5.134 1.298 -2.320 1.00 94.06 252 LEU A CA 1
ATOM 1976 C C . LEU A 1 252 ? -4.063 1.535 -3.389 1.00 94.06 252 LEU A C 1
ATOM 1978 O O . LEU A 1 252 ? -3.246 2.445 -3.256 1.00 94.06 252 LEU A O 1
ATOM 1982 N N . GLN A 1 253 ? -4.041 0.686 -4.408 1.00 83.94 253 GLN A N 1
ATOM 1983 C CA . GLN A 1 253 ? -3.087 0.726 -5.506 1.00 83.94 253 GLN A CA 1
ATOM 1984 C C . GLN A 1 253 ? -3.561 1.744 -6.546 1.00 83.94 253 GLN A C 1
ATOM 1986 O O . GLN A 1 253 ? -4.547 1.525 -7.244 1.00 83.94 253 GLN A O 1
ATOM 1991 N N . ASN A 1 254 ? -2.845 2.862 -6.650 1.00 74.31 254 ASN A N 1
ATOM 1992 C CA . ASN A 1 254 ? -3.124 3.953 -7.589 1.00 74.31 254 ASN A CA 1
ATOM 1993 C C . ASN A 1 254 ? -1.921 4.256 -8.499 1.00 74.31 254 ASN A C 1
ATOM 1995 O O . ASN A 1 254 ? -1.695 5.400 -8.896 1.00 74.31 254 ASN A O 1
ATOM 1999 N N . HIS A 1 255 ? -1.099 3.242 -8.784 1.00 69.94 255 HIS A N 1
ATOM 2000 C CA . HIS A 1 255 ? 0.068 3.409 -9.642 1.00 69.94 255 HIS A CA 1
ATOM 2001 C C . HIS A 1 255 ? -0.354 3.865 -11.048 1.00 69.94 255 HIS A C 1
ATOM 2003 O O . HIS A 1 255 ? -1.282 3.282 -11.611 1.00 69.94 255 HIS A O 1
ATOM 2009 N N . PRO A 1 256 ? 0.324 4.869 -11.638 1.00 65.00 256 PRO A N 1
ATOM 2010 C CA . PRO A 1 256 ? 0.053 5.301 -13.001 1.00 65.00 256 PRO A CA 1
ATOM 2011 C C . PRO A 1 256 ? 0.553 4.221 -13.959 1.00 65.00 256 PRO A C 1
ATOM 2013 O O . PRO A 1 256 ? 1.738 4.140 -14.278 1.00 65.00 256 PRO A O 1
ATOM 2016 N N . ILE A 1 257 ? -0.351 3.345 -14.374 1.00 69.62 257 ILE A N 1
ATOM 2017 C CA . ILE A 1 257 ? -0.075 2.337 -15.387 1.00 69.62 257 ILE A CA 1
ATOM 2018 C C . ILE A 1 257 ? -0.685 2.865 -16.682 1.00 69.62 257 ILE A C 1
ATOM 2020 O O . ILE A 1 257 ? -1.906 3.016 -16.741 1.00 69.62 257 ILE A O 1
ATOM 2024 N N . PRO A 1 258 ? 0.124 3.193 -17.698 1.00 73.06 258 PRO A N 1
ATOM 2025 C CA . PRO A 1 258 ? -0.416 3.695 -18.949 1.00 73.06 258 PRO A CA 1
ATOM 2026 C C . PRO A 1 258 ? -1.162 2.585 -19.693 1.00 73.06 258 PRO A C 1
ATOM 2028 O O . PRO A 1 258 ? -0.801 1.404 -19.611 1.00 73.06 258 PRO A O 1
ATOM 2031 N N . ASP A 1 259 ? -2.156 2.982 -20.484 1.00 75.81 259 ASP A N 1
ATOM 2032 C CA . ASP A 1 259 ? -2.715 2.099 -21.498 1.00 75.81 259 ASP A CA 1
ATOM 2033 C C . ASP A 1 259 ? -1.613 1.688 -22.479 1.00 75.81 259 ASP A C 1
ATOM 2035 O O . ASP A 1 259 ? -0.843 2.511 -22.984 1.00 75.81 259 ASP A O 1
ATOM 2039 N N . VAL A 1 260 ? -1.526 0.387 -22.750 1.00 82.12 260 VAL A N 1
ATOM 2040 C CA . VAL A 1 260 ? -0.511 -0.157 -23.652 1.00 82.12 260 VAL A CA 1
ATOM 2041 C C . VAL A 1 260 ? -1.030 -0.081 -25.083 1.00 82.12 260 VAL A C 1
ATOM 2043 O O . VAL A 1 260 ? -1.781 -0.946 -25.530 1.00 82.12 260 VAL A O 1
ATOM 2046 N N . ALA A 1 261 ? -0.596 0.947 -25.808 1.00 84.94 261 ALA A N 1
ATOM 2047 C CA . ALA A 1 261 ? -0.874 1.126 -27.228 1.00 84.94 261 ALA A CA 1
ATOM 2048 C C . ALA A 1 261 ? 0.410 0.929 -28.046 1.00 84.94 261 ALA A C 1
ATOM 2050 O O . ALA A 1 261 ? 1.314 1.764 -28.031 1.00 84.94 261 ALA A O 1
ATOM 2051 N N . LEU A 1 262 ? 0.487 -0.186 -28.772 1.00 88.81 262 LEU A N 1
ATOM 2052 C CA . LEU A 1 262 ? 1.640 -0.554 -29.592 1.00 88.81 262 LEU A CA 1
ATOM 2053 C C . LEU A 1 262 ? 1.189 -0.680 -31.058 1.00 88.81 262 LEU A C 1
ATOM 2055 O O . LEU A 1 262 ? 0.319 -1.502 -31.346 1.00 88.81 262 LEU A O 1
ATOM 2059 N N . PRO A 1 263 ? 1.732 0.117 -31.999 1.00 88.50 263 PRO A N 1
ATOM 2060 C CA . PRO A 1 263 ? 1.356 0.044 -33.407 1.00 88.50 263 PRO A CA 1
ATOM 2061 C C . PRO A 1 263 ? 1.481 -1.377 -33.961 1.00 88.50 263 PRO A C 1
ATOM 2063 O O . PRO A 1 263 ? 2.535 -1.993 -33.853 1.00 88.50 263 PRO A O 1
ATOM 2066 N N . GLY A 1 264 ? 0.403 -1.889 -34.559 1.00 89.19 264 GLY A N 1
ATOM 2067 C CA . GLY A 1 264 ? 0.369 -3.240 -35.126 1.00 89.19 264 GLY A CA 1
ATOM 2068 C C . GLY A 1 264 ? 0.159 -4.370 -34.112 1.00 89.19 264 GLY A C 1
ATOM 2069 O O . GLY A 1 264 ? 0.174 -5.527 -34.517 1.00 89.19 264 GLY A O 1
ATOM 2070 N N . LEU A 1 265 ? -0.066 -4.070 -32.825 1.00 91.38 265 LEU A N 1
ATOM 2071 C CA . LEU A 1 265 ? -0.303 -5.070 -31.783 1.00 91.38 265 LEU A CA 1
ATOM 2072 C C . LEU A 1 265 ? -1.550 -4.743 -30.954 1.00 91.38 265 LEU A C 1
ATOM 2074 O O . LEU A 1 265 ? -1.797 -3.599 -30.581 1.00 91.38 265 LEU A O 1
ATOM 2078 N N . SER A 1 266 ? -2.289 -5.785 -30.578 1.00 89.81 266 SER A N 1
ATOM 2079 C CA . SER A 1 266 ? -3.252 -5.720 -29.478 1.00 89.81 266 SER A CA 1
ATOM 2080 C C . SER A 1 266 ? -2.565 -6.213 -28.209 1.00 89.81 266 SER A C 1
ATOM 2082 O O . SER A 1 266 ? -2.257 -7.399 -28.091 1.00 89.81 266 SER A O 1
ATOM 2084 N N . ALA A 1 267 ? -2.317 -5.317 -27.257 1.00 88.44 267 ALA A N 1
ATOM 2085 C CA . ALA A 1 267 ? -1.600 -5.632 -26.029 1.00 88.44 267 ALA A CA 1
ATOM 2086 C C . ALA A 1 267 ? -2.510 -5.522 -24.802 1.00 88.44 267 ALA A C 1
ATOM 2088 O O . ALA A 1 267 ? -3.338 -4.622 -24.693 1.00 88.44 267 ALA A O 1
ATOM 2089 N N . LYS A 1 268 ? -2.331 -6.439 -23.847 1.00 86.62 268 LYS A N 1
ATOM 2090 C CA . LYS A 1 268 ? -3.026 -6.407 -22.560 1.00 86.62 268 LYS A CA 1
ATOM 2091 C C . LYS A 1 268 ? -2.020 -6.565 -21.433 1.00 86.62 268 LYS A C 1
ATOM 2093 O O . LYS A 1 268 ? -1.455 -7.642 -21.250 1.00 86.62 268 LYS A O 1
ATOM 2098 N N . LEU A 1 269 ? -1.820 -5.505 -20.657 1.00 85.50 269 LEU A N 1
ATOM 2099 C CA . LEU A 1 269 ? -0.924 -5.549 -19.511 1.00 85.50 269 LEU A CA 1
ATOM 2100 C C . LEU A 1 269 ? -1.546 -6.338 -18.356 1.00 85.50 269 LEU A C 1
ATOM 2102 O O . LEU A 1 269 ? -2.744 -6.244 -18.061 1.00 85.50 269 LEU A O 1
ATOM 2106 N N . ARG A 1 270 ? -0.710 -7.140 -17.698 1.00 82.81 270 ARG A N 1
ATOM 2107 C CA . ARG A 1 270 ? -1.055 -7.903 -16.500 1.00 82.81 270 ARG A CA 1
ATOM 2108 C C . ARG A 1 270 ? 0.090 -7.811 -15.507 1.00 82.81 270 ARG A C 1
ATOM 2110 O O . ARG A 1 270 ? 1.074 -8.533 -15.630 1.00 82.81 270 ARG A O 1
ATOM 2117 N N . MET A 1 271 ? -0.053 -6.938 -14.517 1.00 79.06 271 MET A N 1
ATOM 2118 C CA . MET A 1 271 ? 0.885 -6.885 -13.401 1.00 79.06 271 MET A CA 1
ATOM 2119 C C . MET A 1 271 ? 0.497 -7.929 -12.363 1.00 79.06 271 MET A C 1
ATOM 2121 O O . MET A 1 271 ? -0.673 -8.073 -12.008 1.00 79.06 271 MET A O 1
ATOM 2125 N N . ARG A 1 272 ? 1.480 -8.691 -11.895 1.00 74.25 272 ARG A N 1
ATOM 2126 C CA . ARG A 1 272 ? 1.286 -9.697 -10.856 1.00 74.25 272 ARG A CA 1
ATOM 2127 C C . ARG A 1 272 ? 2.459 -9.653 -9.898 1.00 74.25 272 ARG A C 1
ATOM 2129 O O . ARG A 1 272 ? 3.603 -9.741 -10.329 1.00 74.25 272 ARG A O 1
ATOM 2136 N N . SER A 1 273 ? 2.155 -9.579 -8.608 1.00 69.88 273 SER A N 1
ATOM 2137 C CA . SER A 1 273 ? 3.123 -9.952 -7.583 1.00 69.88 273 SER A CA 1
ATOM 2138 C C . SER A 1 273 ? 3.416 -11.449 -7.699 1.00 69.88 273 SER A C 1
ATOM 2140 O O . SER A 1 273 ? 2.516 -12.247 -7.978 1.00 69.88 273 SER A O 1
ATOM 2142 N N . THR A 1 274 ? 4.663 -11.840 -7.450 1.00 66.94 274 THR A N 1
ATOM 2143 C CA . THR A 1 274 ? 5.066 -13.248 -7.315 1.00 66.94 274 THR A CA 1
ATOM 2144 C C . THR A 1 274 ? 4.497 -13.896 -6.050 1.00 66.94 274 THR A C 1
ATOM 2146 O O . THR A 1 274 ? 4.684 -15.089 -5.834 1.00 66.94 274 THR A O 1
ATOM 2149 N N . GLY A 1 275 ? 3.762 -13.140 -5.224 1.00 55.16 275 GLY A N 1
ATOM 2150 C CA . GLY A 1 275 ? 3.098 -13.664 -4.036 1.00 55.16 275 GLY A CA 1
ATOM 2151 C C . GLY A 1 275 ? 4.049 -13.856 -2.861 1.00 55.16 275 GLY A C 1
ATOM 2152 O O . GLY A 1 275 ? 3.705 -14.556 -1.917 1.00 55.16 275 GLY A O 1
ATOM 2153 N N . THR A 1 276 ? 5.223 -13.221 -2.874 1.00 56.12 276 THR A N 1
ATOM 2154 C CA . THR A 1 276 ? 6.099 -13.114 -1.700 1.00 56.12 276 THR A CA 1
ATOM 2155 C C . THR A 1 276 ? 5.592 -11.999 -0.783 1.00 56.12 276 THR A C 1
ATOM 2157 O O . THR A 1 276 ? 6.299 -11.027 -0.507 1.00 56.12 276 THR A O 1
ATOM 2160 N N . ALA A 1 277 ? 4.328 -12.067 -0.364 1.00 53.22 277 ALA A N 1
ATOM 2161 C CA . ALA A 1 277 ? 3.859 -11.178 0.686 1.00 53.22 277 ALA A CA 1
ATOM 2162 C C . ALA A 1 277 ? 4.568 -11.594 1.981 1.00 53.22 277 ALA A C 1
ATOM 2164 O O . ALA A 1 277 ? 4.624 -12.765 2.335 1.00 53.22 277 ALA A O 1
ATOM 2165 N N . ARG A 1 278 ? 5.189 -10.646 2.681 1.00 68.62 278 ARG A N 1
ATOM 2166 C CA . ARG A 1 278 ? 5.740 -10.947 4.009 1.00 68.62 278 ARG A CA 1
ATOM 2167 C C . ARG A 1 278 ? 4.631 -10.993 5.060 1.00 68.62 278 ARG A C 1
ATOM 2169 O O . ARG A 1 278 ? 4.809 -11.611 6.099 1.00 68.62 278 ARG A O 1
ATOM 2176 N N . TYR A 1 279 ? 3.475 -10.410 4.760 1.00 81.75 279 TYR A N 1
ATOM 2177 C CA . TYR A 1 279 ? 2.308 -10.271 5.633 1.00 81.75 279 TYR A CA 1
ATOM 2178 C C . TYR A 1 279 ? 1.600 -11.604 5.892 1.00 81.75 279 TYR A C 1
ATOM 2180 O O . TYR A 1 279 ? 1.732 -12.553 5.120 1.00 81.75 279 TYR A O 1
ATOM 2188 N N . HIS A 1 280 ? 0.851 -11.685 6.989 1.00 87.25 280 HIS A N 1
ATOM 2189 C CA . HIS A 1 280 ? -0.045 -12.816 7.246 1.00 87.25 280 HIS A CA 1
ATOM 2190 C C . HIS A 1 280 ? -1.258 -12.746 6.318 1.00 87.25 280 HIS A C 1
ATOM 2192 O O . HIS A 1 280 ? -1.630 -13.750 5.706 1.00 87.25 280 HIS A O 1
ATOM 2198 N N . LEU A 1 281 ? -1.823 -11.545 6.176 1.00 90.31 281 LEU A N 1
ATOM 2199 C CA . LEU A 1 281 ? -2.926 -11.244 5.274 1.00 90.31 281 LEU A CA 1
ATOM 2200 C C . LEU A 1 281 ? -2.785 -9.819 4.716 1.00 90.31 281 LEU A C 1
ATOM 2202 O O . LEU A 1 281 ? -2.397 -8.883 5.415 1.00 90.31 281 LEU A O 1
ATOM 2206 N N . ALA A 1 282 ? -3.076 -9.658 3.431 1.00 92.56 282 ALA A N 1
ATOM 2207 C CA . ALA A 1 282 ? -3.080 -8.381 2.738 1.00 92.56 282 ALA A CA 1
ATOM 2208 C C . ALA A 1 282 ? -4.403 -8.189 1.996 1.00 92.56 282 ALA A C 1
ATOM 2210 O O . ALA A 1 282 ? -4.864 -9.107 1.320 1.00 92.56 282 ALA A O 1
ATOM 2211 N N . CYS A 1 283 ? -4.964 -6.987 2.101 1.00 95.50 283 CYS A N 1
ATOM 2212 C CA . CYS A 1 283 ? -6.068 -6.501 1.285 1.00 95.50 283 CYS A CA 1
ATOM 2213 C C . CYS A 1 283 ? -5.537 -5.395 0.371 1.00 95.50 283 CYS A C 1
ATOM 2215 O O . CYS A 1 283 ? -5.113 -4.337 0.844 1.00 95.50 283 CYS A O 1
ATOM 2217 N N . GLU A 1 284 ? -5.544 -5.640 -0.933 1.00 93.44 284 GLU A N 1
ATOM 2218 C CA . GLU A 1 284 ? -5.099 -4.689 -1.947 1.00 93.44 284 GLU A CA 1
ATOM 2219 C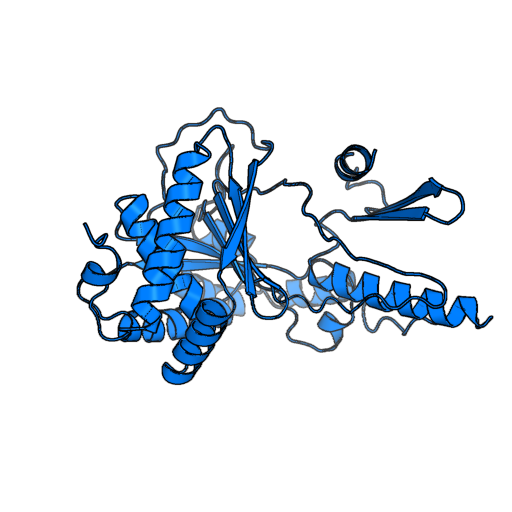 C . GLU A 1 284 ? -6.283 -4.319 -2.835 1.00 93.44 284 GLU A C 1
ATOM 2221 O O . GLU A 1 284 ? -6.858 -5.172 -3.506 1.00 93.44 284 GLU A O 1
ATOM 2226 N N . VAL A 1 285 ? -6.661 -3.045 -2.812 1.00 95.50 285 VAL A N 1
ATOM 2227 C CA . VAL A 1 285 ? -7.754 -2.501 -3.616 1.00 95.50 285 VAL A CA 1
ATOM 2228 C C . VAL A 1 285 ? -7.163 -1.755 -4.804 1.00 95.50 285 VAL A C 1
ATOM 2230 O O . VAL A 1 285 ? -6.260 -0.945 -4.613 1.00 95.50 285 VAL A O 1
ATOM 2233 N N . THR A 1 286 ? -7.669 -1.989 -6.010 1.00 91.50 286 THR A N 1
ATOM 2234 C CA . THR A 1 286 ? -7.271 -1.271 -7.232 1.00 91.50 286 THR A CA 1
ATOM 2235 C C . THR A 1 286 ? -8.510 -0.695 -7.904 1.00 91.50 286 THR A C 1
ATOM 2237 O O . THR A 1 286 ? -9.544 -1.356 -7.966 1.00 91.50 286 THR A O 1
ATOM 2240 N N . GLU A 1 287 ? -8.424 0.531 -8.419 1.00 89.94 287 GLU A N 1
ATOM 2241 C CA . GLU A 1 287 ? -9.470 1.075 -9.292 1.00 89.94 287 GLU A CA 1
ATOM 2242 C C . GLU A 1 287 ? -9.360 0.410 -10.677 1.00 89.94 287 GLU A C 1
ATOM 2244 O O . GLU A 1 287 ? -8.382 0.623 -11.392 1.00 89.94 287 GLU A O 1
ATOM 2249 N N . GLU A 1 288 ? -10.342 -0.421 -11.048 1.00 84.25 288 GLU A N 1
ATOM 2250 C CA . GLU A 1 288 ? -10.405 -1.097 -12.354 1.00 84.25 288 GLU A CA 1
ATOM 2251 C C . GLU A 1 288 ? -11.629 -0.589 -13.125 1.00 84.25 288 GLU A C 1
ATOM 2253 O O . GLU A 1 288 ? -12.768 -1.007 -12.899 1.00 84.25 288 GLU A O 1
ATOM 2258 N N . GLY A 1 289 ? -11.399 0.375 -14.021 1.00 84.25 289 GLY A N 1
ATOM 2259 C CA . GLY A 1 289 ? -12.482 1.102 -14.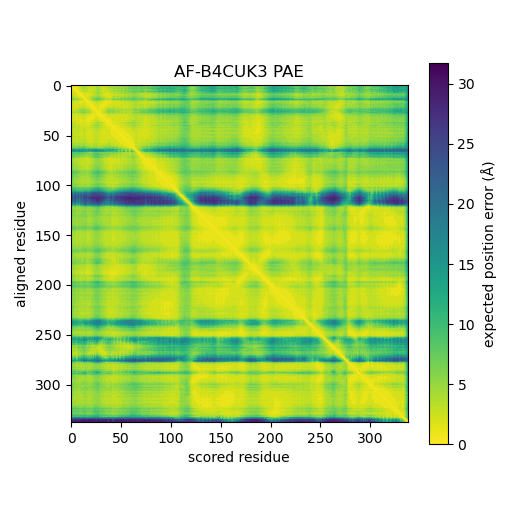682 1.00 84.25 289 GLY A CA 1
ATOM 2260 C C . GLY A 1 289 ? -13.364 1.822 -13.657 1.00 84.25 289 GLY A C 1
ATOM 2261 O O . GLY A 1 289 ? -12.887 2.647 -12.880 1.00 84.25 289 GLY A O 1
ATOM 2262 N N . GLU A 1 290 ? -14.660 1.506 -13.643 1.00 89.12 290 GLU A N 1
ATOM 2263 C CA . GLU A 1 290 ? -15.611 2.083 -12.682 1.00 89.12 290 GLU A CA 1
ATOM 2264 C C . GLU A 1 290 ? -15.724 1.284 -11.374 1.00 89.12 290 GLU A C 1
ATOM 2266 O O . GLU A 1 290 ? -16.317 1.774 -10.412 1.00 89.12 290 GLU A O 1
ATOM 2271 N N . GLN A 1 291 ? -15.152 0.079 -11.322 1.00 93.81 291 GLN A N 1
ATOM 2272 C CA . GLN A 1 291 ? -15.225 -0.848 -10.191 1.00 93.81 291 GLN A CA 1
ATOM 2273 C C . GLN A 1 291 ? -13.986 -0.746 -9.290 1.00 93.81 291 GLN A C 1
ATOM 2275 O O . GLN A 1 291 ? -13.009 -0.060 -9.602 1.00 93.81 291 GLN A O 1
ATOM 2280 N N . LEU A 1 292 ? -14.024 -1.451 -8.157 1.00 95.06 292 LEU A N 1
ATOM 2281 C CA . LEU A 1 292 ? -12.837 -1.698 -7.336 1.00 95.06 292 LEU A CA 1
ATOM 2282 C C . LEU A 1 292 ? -12.522 -3.199 -7.357 1.00 95.06 292 LEU A C 1
ATOM 2284 O O . LEU A 1 292 ? -13.324 -3.989 -6.859 1.00 95.06 292 LEU A O 1
ATOM 2288 N N . GLU A 1 293 ? -11.368 -3.596 -7.901 1.00 94.44 293 GLU A N 1
ATOM 2289 C CA . GLU A 1 293 ? -10.829 -4.950 -7.701 1.00 94.44 293 GLU A CA 1
ATOM 2290 C C . GLU A 1 293 ? -10.288 -5.024 -6.268 1.00 94.44 293 GLU A C 1
ATOM 2292 O O . GLU A 1 293 ? -9.487 -4.185 -5.855 1.00 94.44 293 GLU A O 1
ATOM 2297 N N . VAL A 1 294 ? -10.714 -6.026 -5.504 1.00 96.19 294 VAL A N 1
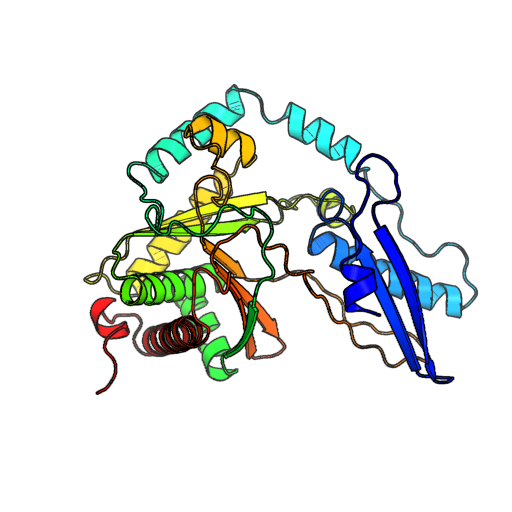ATOM 2298 C CA . VAL A 1 294 ? -10.235 -6.297 -4.147 1.00 96.19 294 VAL A CA 1
ATOM 2299 C C . VAL A 1 294 ? -9.529 -7.644 -4.148 1.00 96.19 294 VAL A C 1
ATOM 2301 O O . VAL A 1 294 ? -10.149 -8.702 -4.300 1.00 96.19 294 VAL A O 1
ATOM 2304 N N . VAL A 1 295 ? -8.214 -7.592 -3.974 1.00 93.50 295 VAL A N 1
ATOM 2305 C CA . VAL A 1 295 ? -7.322 -8.745 -3.968 1.00 93.50 295 VAL A CA 1
ATOM 2306 C C . VAL A 1 295 ? -6.910 -9.057 -2.539 1.00 93.50 295 VAL A C 1
ATOM 2308 O O . VAL A 1 295 ? -6.343 -8.218 -1.840 1.00 93.50 295 VAL A O 1
ATOM 2311 N N . TRP A 1 296 ? -7.129 -10.302 -2.137 1.00 93.56 296 TRP A N 1
ATOM 2312 C CA . TRP A 1 296 ? -6.653 -10.833 -0.870 1.00 93.56 296 TRP A CA 1
ATOM 2313 C C . TRP A 1 296 ? -5.463 -11.752 -1.107 1.00 93.56 296 TRP A C 1
ATOM 2315 O O . TRP A 1 296 ? -5.528 -12.658 -1.943 1.00 93.56 296 TRP A O 1
ATOM 2325 N N . LEU A 1 297 ? -4.386 -11.530 -0.358 1.00 91.00 297 LEU A N 1
ATOM 2326 C CA . LEU A 1 297 ? -3.228 -12.420 -0.299 1.00 91.00 297 LEU A CA 1
ATOM 2327 C C . LEU A 1 297 ? -3.071 -12.894 1.136 1.00 91.00 297 LEU A C 1
ATOM 2329 O O . LEU A 1 297 ? -2.932 -12.069 2.034 1.00 91.00 297 LEU A O 1
ATOM 2333 N N . PHE A 1 298 ? -3.084 -14.201 1.366 1.00 88.69 298 PHE A N 1
ATOM 2334 C CA . PHE A 1 298 ? -3.001 -14.739 2.722 1.00 88.69 298 PHE A CA 1
ATOM 2335 C C . PHE A 1 298 ? -2.247 -16.062 2.771 1.00 88.69 298 PHE A C 1
ATOM 2337 O O . PHE A 1 298 ? -2.166 -16.792 1.777 1.00 88.69 298 PHE A O 1
ATOM 2344 N N . ARG A 1 299 ? -1.673 -16.355 3.939 1.00 86.69 299 ARG A N 1
ATOM 2345 C CA . ARG A 1 299 ? -0.989 -17.623 4.195 1.00 86.69 299 ARG A CA 1
ATOM 2346 C C . ARG A 1 299 ? -2.029 -18.716 4.466 1.00 86.69 299 ARG A C 1
ATOM 2348 O O . ARG A 1 299 ? -2.742 -18.607 5.465 1.00 86.69 299 ARG A O 1
ATOM 2355 N N . PRO A 1 300 ? -2.116 -19.778 3.645 1.00 85.69 300 PRO A N 1
ATOM 2356 C CA . PRO A 1 300 ? -3.120 -20.829 3.832 1.00 85.69 300 PRO A CA 1
ATOM 2357 C C . PRO A 1 300 ? -2.929 -21.637 5.126 1.00 85.69 300 PRO A C 1
ATOM 2359 O O . PRO A 1 300 ? -3.839 -22.336 5.552 1.00 85.69 300 PRO A O 1
ATOM 2362 N N . GLN A 1 301 ? -1.756 -21.548 5.763 1.00 82.88 301 GLN A N 1
ATOM 2363 C CA . GLN A 1 301 ? -1.492 -22.145 7.075 1.00 82.88 301 GLN A CA 1
ATOM 2364 C C . GLN A 1 301 ? -2.136 -21.362 8.229 1.00 82.88 301 GLN A C 1
ATOM 2366 O O . GLN A 1 301 ? -2.313 -21.922 9.303 1.00 82.88 301 GLN A O 1
ATOM 2371 N N . LEU A 1 302 ? -2.440 -20.075 8.022 1.00 83.50 302 LEU A N 1
ATOM 2372 C CA . LEU A 1 302 ? -3.016 -19.190 9.039 1.00 83.50 302 LEU A CA 1
ATOM 2373 C C . LEU A 1 302 ? -4.506 -18.934 8.816 1.00 83.50 302 LEU A C 1
ATOM 2375 O O . LEU A 1 302 ? -5.229 -18.724 9.783 1.00 83.50 302 LEU A O 1
ATOM 2379 N N . PHE A 1 303 ? -4.956 -18.941 7.558 1.00 86.75 303 PHE A N 1
ATOM 2380 C CA . PHE A 1 303 ? -6.337 -18.628 7.205 1.00 86.75 303 PHE A CA 1
ATOM 2381 C C . PHE A 1 303 ? -6.877 -19.622 6.185 1.00 86.75 303 PHE A C 1
ATOM 2383 O O . PHE A 1 303 ? -6.243 -19.892 5.160 1.00 86.75 303 PHE A O 1
ATOM 2390 N N . GLN A 1 304 ? -8.086 -20.113 6.433 1.00 90.00 304 GLN A N 1
ATOM 2391 C CA . GLN A 1 304 ? -8.861 -20.849 5.446 1.00 90.00 304 GLN A CA 1
ATOM 2392 C C . GLN A 1 304 ? -9.481 -19.876 4.441 1.00 90.00 304 GLN A C 1
ATOM 2394 O O . GLN A 1 304 ? -9.898 -18.770 4.788 1.00 90.00 304 GLN A O 1
ATOM 2399 N N . GLN A 1 305 ? -9.608 -20.302 3.182 1.00 93.81 305 GLN A N 1
ATOM 2400 C CA . GLN A 1 305 ? -10.174 -19.456 2.125 1.00 93.81 305 GLN A CA 1
ATOM 2401 C C . GLN A 1 305 ? -11.576 -18.934 2.480 1.00 93.81 305 GLN A C 1
ATOM 2403 O O . GLN A 1 305 ? -11.841 -17.746 2.306 1.00 93.81 305 GLN A O 1
ATOM 2408 N N . ALA A 1 306 ? -12.435 -19.785 3.049 1.00 95.44 306 ALA A N 1
ATOM 2409 C CA . ALA A 1 306 ? -13.787 -19.406 3.459 1.00 95.44 306 ALA A CA 1
ATOM 2410 C C . ALA A 1 306 ? -13.804 -18.294 4.529 1.00 95.44 306 ALA A C 1
ATOM 2412 O O . ALA A 1 306 ? -14.711 -17.463 4.550 1.00 95.44 306 ALA A O 1
ATOM 2413 N N . GLU A 1 307 ? -12.800 -18.236 5.411 1.00 93.50 307 GLU A N 1
ATOM 2414 C CA . GLU A 1 307 ? -12.700 -17.184 6.432 1.00 93.50 307 GLU A CA 1
ATOM 2415 C C . GLU A 1 307 ? -12.383 -15.827 5.800 1.00 93.50 307 GLU A C 1
ATOM 2417 O O . GLU A 1 307 ? -12.979 -14.814 6.171 1.00 93.50 307 GLU A O 1
ATOM 2422 N N . VAL A 1 308 ? -11.493 -15.816 4.805 1.00 95.50 308 VAL A N 1
ATOM 2423 C CA . VAL A 1 308 ? -11.121 -14.606 4.060 1.00 95.50 308 VAL A CA 1
ATOM 2424 C C . VAL A 1 308 ? -12.257 -14.151 3.140 1.00 95.50 308 VAL A C 1
ATOM 2426 O O . VAL A 1 308 ? -12.521 -12.956 3.042 1.00 95.50 308 VAL A O 1
ATOM 2429 N N . GLU A 1 309 ? -12.997 -15.079 2.526 1.00 96.50 309 GLU A N 1
ATOM 2430 C CA . GLU A 1 309 ? -14.226 -14.770 1.777 1.00 96.50 309 GLU A CA 1
ATOM 2431 C C . GLU A 1 309 ? -15.294 -14.131 2.677 1.00 96.50 309 GLU A C 1
ATOM 2433 O O . GLU A 1 309 ? -15.954 -13.167 2.279 1.00 96.50 309 GLU A O 1
ATOM 2438 N N . ASN A 1 310 ? -15.450 -14.620 3.912 1.00 96.00 310 ASN A N 1
ATOM 2439 C CA . ASN A 1 310 ? -16.356 -14.024 4.897 1.00 96.00 310 ASN A CA 1
ATOM 2440 C C . ASN A 1 310 ? -15.926 -12.603 5.282 1.00 96.00 310 ASN A C 1
ATOM 2442 O O . ASN A 1 310 ? -16.771 -11.708 5.327 1.00 96.00 310 ASN A O 1
ATOM 2446 N N . LEU A 1 311 ? -14.628 -12.380 5.513 1.00 96.75 311 LEU A N 1
ATOM 2447 C CA . LEU A 1 311 ? -14.081 -11.045 5.756 1.00 96.75 311 LEU A CA 1
ATOM 2448 C C . LEU A 1 311 ? -14.316 -10.113 4.556 1.00 96.75 311 LEU A C 1
ATOM 2450 O O . LEU A 1 311 ? -14.719 -8.969 4.749 1.00 96.75 311 LEU A O 1
ATOM 2454 N N . GLY A 1 312 ? -14.134 -10.607 3.328 1.00 97.56 312 GLY A N 1
ATOM 2455 C CA . GLY A 1 312 ? -14.406 -9.859 2.099 1.00 97.56 312 GLY A CA 1
ATOM 2456 C C . GLY A 1 312 ? -15.864 -9.410 1.984 1.00 97.56 312 GLY A C 1
ATOM 2457 O O . GLY A 1 312 ? -16.125 -8.226 1.770 1.00 97.56 312 GLY A O 1
ATOM 2458 N N . ARG A 1 313 ? -16.818 -10.322 2.219 1.00 97.06 313 ARG A N 1
ATOM 2459 C CA . ARG A 1 313 ? -18.257 -9.995 2.233 1.00 97.06 313 ARG A CA 1
ATOM 2460 C C . ARG A 1 313 ? -18.618 -9.000 3.332 1.00 97.06 313 ARG A C 1
ATOM 2462 O O . ARG A 1 313 ? -19.427 -8.101 3.117 1.00 97.06 313 ARG A O 1
ATOM 2469 N N . LEU A 1 314 ? -18.012 -9.141 4.510 1.00 97.06 314 LEU A N 1
ATOM 2470 C CA . LEU A 1 314 ? -18.222 -8.206 5.608 1.00 97.06 314 LEU A CA 1
ATOM 2471 C C . LEU A 1 314 ? -17.664 -6.815 5.281 1.00 97.06 314 LEU A C 1
ATOM 2473 O O . LEU A 1 314 ? -18.329 -5.821 5.561 1.00 97.06 314 LEU A O 1
ATOM 2477 N N . PHE A 1 315 ? -16.483 -6.736 4.664 1.00 98.50 315 PHE A N 1
ATOM 2478 C CA . PHE A 1 315 ? -15.892 -5.475 4.219 1.00 98.50 315 PHE A CA 1
ATOM 2479 C C . PHE A 1 315 ? -16.792 -4.759 3.206 1.00 98.50 315 PHE A C 1
ATOM 2481 O O . PHE A 1 315 ? -17.096 -3.579 3.389 1.00 98.50 315 PHE A O 1
ATOM 2488 N N . GLU A 1 316 ? -17.292 -5.480 2.202 1.00 98.25 316 GLU A N 1
ATOM 2489 C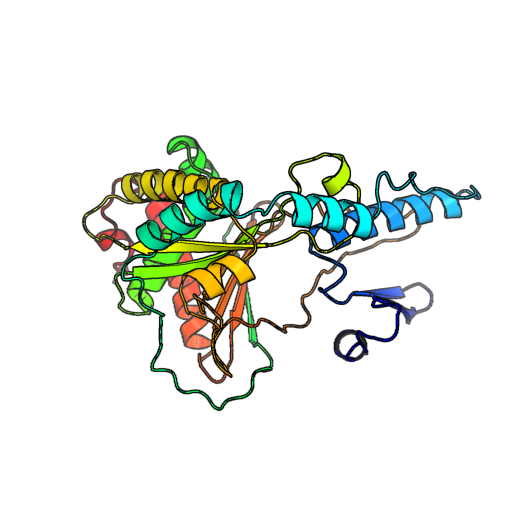 CA . GLU A 1 316 ? -18.248 -4.940 1.231 1.00 98.25 316 GLU A CA 1
ATOM 2490 C C . GLU A 1 316 ? -19.533 -4.440 1.909 1.00 98.25 316 GLU A C 1
ATOM 2492 O O . GLU A 1 316 ? -19.971 -3.314 1.667 1.00 98.25 316 GLU A O 1
ATOM 2497 N N . SER A 1 317 ? -20.110 -5.245 2.807 1.00 97.50 317 SER A N 1
ATOM 2498 C CA . SER A 1 317 ? -21.345 -4.909 3.526 1.00 97.50 317 SER A CA 1
ATOM 2499 C C . SER A 1 317 ? -21.190 -3.669 4.409 1.00 97.50 317 SER A C 1
ATOM 2501 O O . SER A 1 317 ? -22.035 -2.769 4.371 1.00 97.50 317 SER A O 1
ATOM 2503 N N . VAL A 1 318 ? -20.098 -3.583 5.177 1.00 98.06 318 VAL A N 1
ATOM 2504 C CA . VAL A 1 318 ? -19.789 -2.417 6.020 1.00 98.06 318 VAL A CA 1
ATOM 2505 C C . VAL A 1 318 ? -19.641 -1.168 5.157 1.00 98.06 318 VAL A C 1
ATOM 2507 O O . VAL A 1 318 ? -20.238 -0.140 5.477 1.00 98.06 318 VAL A O 1
ATOM 2510 N N . LEU A 1 319 ? -18.900 -1.249 4.046 1.00 98.38 319 LEU A N 1
ATOM 2511 C CA . LEU A 1 319 ? -18.712 -0.123 3.132 1.00 98.38 319 LEU A CA 1
ATOM 2512 C C . LEU A 1 319 ? -20.039 0.328 2.509 1.00 98.38 319 LEU A C 1
ATOM 2514 O O . LEU A 1 319 ? -20.337 1.523 2.480 1.00 98.38 319 LEU A O 1
ATOM 2518 N N . ALA A 1 320 ? -20.864 -0.616 2.055 1.00 97.94 320 ALA A N 1
ATOM 2519 C CA . ALA A 1 320 ? -22.157 -0.324 1.449 1.00 97.94 320 ALA A CA 1
ATOM 2520 C C . ALA A 1 320 ? -23.123 0.335 2.443 1.00 97.94 320 ALA A C 1
ATOM 2522 O O . ALA A 1 320 ? -23.788 1.316 2.102 1.00 97.94 320 ALA A O 1
ATOM 2523 N N . THR A 1 321 ? -23.182 -0.160 3.681 1.00 97.62 321 THR A N 1
ATOM 2524 C CA . THR A 1 321 ? -24.013 0.439 4.733 1.00 97.62 321 THR A CA 1
ATOM 2525 C C . THR A 1 321 ? -23.484 1.812 5.139 1.00 97.62 321 THR A C 1
ATOM 2527 O O . THR A 1 321 ? -24.266 2.756 5.209 1.00 97.62 321 THR A O 1
ATOM 2530 N N . ALA A 1 322 ? -22.167 1.977 5.290 1.00 97.69 322 ALA A N 1
ATOM 2531 C CA . ALA A 1 322 ? -21.551 3.272 5.579 1.00 97.69 322 ALA A CA 1
ATOM 2532 C C . ALA A 1 322 ? -21.853 4.327 4.500 1.00 97.69 322 ALA A C 1
ATOM 2534 O O . ALA A 1 322 ? -22.115 5.483 4.824 1.00 97.69 322 ALA A O 1
ATOM 2535 N N . CYS A 1 323 ? -21.881 3.931 3.223 1.00 97.94 323 CYS A N 1
ATOM 2536 C CA . CYS A 1 323 ? -22.251 4.820 2.119 1.00 97.94 323 CYS A CA 1
ATOM 2537 C C . CYS A 1 323 ? -23.722 5.264 2.160 1.00 97.94 323 CYS A C 1
ATOM 2539 O O . CYS A 1 323 ? -24.027 6.382 1.746 1.00 97.94 323 CYS A O 1
ATOM 2541 N N . ARG A 1 324 ? -24.635 4.416 2.654 1.00 97.06 324 ARG A N 1
ATOM 2542 C CA . ARG A 1 324 ? -26.068 4.746 2.776 1.00 97.06 324 ARG A CA 1
ATOM 2543 C C . ARG A 1 324 ? -26.381 5.547 4.037 1.00 97.06 324 ARG A C 1
ATOM 2545 O O . ARG A 1 324 ? -27.185 6.472 3.989 1.00 97.06 324 ARG A O 1
ATOM 2552 N N . THR A 1 325 ? -25.760 5.190 5.158 1.00 96.56 325 THR A N 1
ATOM 2553 C CA . THR A 1 325 ? -26.053 5.742 6.486 1.00 96.56 325 THR A CA 1
ATOM 2554 C C . THR A 1 325 ? -24.759 6.128 7.213 1.00 96.56 325 THR A C 1
ATOM 2556 O O . THR A 1 325 ? -24.408 5.502 8.215 1.00 96.56 325 THR A O 1
ATOM 2559 N N . PRO A 1 326 ? -24.025 7.157 6.749 1.00 95.75 326 PRO A N 1
ATOM 2560 C CA . PRO A 1 326 ? -22.725 7.523 7.325 1.00 95.75 326 PRO A CA 1
ATOM 2561 C C . PRO A 1 326 ? -22.809 8.036 8.772 1.00 95.75 326 PRO A C 1
ATOM 2563 O O . PRO A 1 326 ? -21.820 8.000 9.501 1.00 95.75 326 PRO A O 1
ATOM 2566 N N . GLU A 1 327 ? -23.991 8.477 9.204 1.00 97.19 327 GLU A N 1
ATOM 2567 C CA . GLU A 1 327 ? -24.258 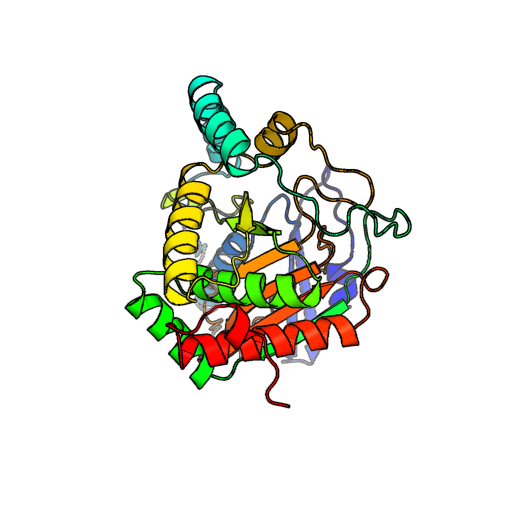8.897 10.584 1.00 97.19 327 GLU A CA 1
ATOM 2568 C C . GLU A 1 327 ? -24.711 7.747 11.497 1.00 97.19 327 GLU A C 1
ATOM 2570 O O . GLU A 1 327 ? -24.936 7.954 12.688 1.00 97.19 327 GLU A O 1
ATOM 2575 N N . ALA A 1 328 ? -24.818 6.519 10.979 1.00 95.81 328 ALA A N 1
ATOM 2576 C CA . ALA A 1 328 ? -25.036 5.351 11.823 1.00 95.81 328 ALA A CA 1
ATOM 2577 C C . ALA A 1 328 ? -23.797 5.076 12.684 1.00 95.81 328 ALA A C 1
ATOM 2579 O O . ALA A 1 328 ? -22.655 5.284 12.253 1.00 95.81 328 ALA A O 1
ATOM 2580 N N . ARG A 1 329 ? -24.031 4.577 13.903 1.00 97.00 329 ARG A N 1
ATOM 2581 C CA . ARG A 1 329 ? -22.962 4.085 14.777 1.00 97.00 329 ARG A CA 1
ATOM 2582 C C . ARG A 1 329 ? -22.257 2.898 14.131 1.00 97.00 329 ARG A C 1
ATOM 2584 O O . ARG A 1 329 ? -22.895 2.083 13.465 1.00 97.00 329 ARG A O 1
ATOM 2591 N N . VAL A 1 330 ? -20.959 2.772 14.380 1.00 95.19 330 VAL A N 1
ATOM 2592 C CA . VAL A 1 330 ? -20.135 1.666 13.875 1.00 95.19 330 VAL A CA 1
ATOM 2593 C C . VAL A 1 330 ? -20.716 0.300 14.269 1.00 95.19 330 VAL A C 1
ATOM 2595 O O . VAL A 1 330 ? -20.694 -0.608 13.441 1.00 95.19 330 VAL A O 1
ATOM 2598 N N . ALA A 1 331 ? -21.312 0.164 15.462 1.00 93.69 331 ALA A N 1
ATOM 2599 C CA . ALA A 1 331 ? -22.015 -1.053 15.886 1.00 93.69 331 ALA A CA 1
ATOM 2600 C C . ALA A 1 331 ? -23.041 -1.540 14.840 1.00 93.69 331 ALA A C 1
ATOM 2602 O O . ALA A 1 331 ? -22.970 -2.682 14.378 1.00 93.69 331 ALA A O 1
ATOM 2603 N N . ALA A 1 332 ? -23.911 -0.634 14.384 1.00 92.62 332 ALA A N 1
ATOM 2604 C CA . ALA A 1 332 ? -25.017 -0.929 13.474 1.00 92.62 332 ALA A CA 1
ATOM 2605 C C . ALA A 1 332 ? -24.561 -1.289 12.049 1.00 92.62 332 ALA A C 1
ATOM 2607 O O . ALA A 1 332 ? -25.293 -1.942 11.314 1.00 92.62 332 ALA A O 1
ATOM 2608 N N . LEU A 1 333 ? -23.348 -0.896 11.642 1.00 89.94 333 LEU A N 1
ATOM 2609 C CA . LEU A 1 333 ? -22.807 -1.256 10.323 1.00 89.94 333 LEU A CA 1
ATOM 2610 C C . LEU A 1 333 ? -22.423 -2.725 10.213 1.00 89.94 333 LEU A C 1
ATOM 2612 O O . LEU A 1 333 ? -22.263 -3.255 9.114 1.00 89.94 333 LEU A O 1
ATOM 2616 N N . THR A 1 334 ? -22.178 -3.342 11.360 1.00 79.94 334 THR A N 1
ATOM 2617 C CA . THR A 1 334 ? -21.644 -4.689 11.420 1.00 79.94 334 THR A CA 1
ATOM 2618 C C . THR A 1 334 ? -22.745 -5.728 11.584 1.00 79.94 334 THR A C 1
ATOM 2620 O O . THR A 1 334 ? -22.541 -6.874 11.201 1.00 79.94 334 THR A O 1
ATOM 2623 N N . GLU A 1 335 ? -23.910 -5.354 12.111 1.00 74.69 335 GLU A N 1
ATOM 2624 C CA . GLU A 1 335 ? -25.060 -6.239 12.291 1.00 74.69 335 GLU A CA 1
ATOM 2625 C C . GLU A 1 335 ? -25.554 -6.776 10.941 1.00 74.69 335 GLU A C 1
ATOM 2627 O O . GLU A 1 335 ? -25.985 -6.029 10.066 1.00 74.69 335 GLU A O 1
ATOM 2632 N N . SER A 1 336 ? -25.456 -8.094 10.748 1.00 53.94 336 SER A N 1
ATOM 2633 C CA . SER A 1 336 ? -26.052 -8.750 9.588 1.00 53.94 336 SER A CA 1
ATOM 2634 C C . SER A 1 336 ? -27.564 -8.548 9.658 1.00 53.94 336 SER A C 1
ATOM 2636 O O . SER A 1 336 ? -28.169 -8.888 10.677 1.00 53.94 336 SER A O 1
ATOM 2638 N N . SER A 1 337 ? -28.181 -8.040 8.587 1.00 40.28 337 SER A N 1
ATOM 2639 C CA . SER A 1 337 ? -29.619 -8.225 8.387 1.00 40.28 337 SER A CA 1
ATOM 2640 C C . SER A 1 337 ? -29.878 -9.729 8.459 1.00 40.28 337 SER A C 1
ATOM 2642 O O . SER A 1 337 ? -29.292 -10.487 7.686 1.00 40.28 337 SER A O 1
ATOM 2644 N N . SER A 1 338 ? -30.603 -10.135 9.499 1.00 30.97 338 SER A N 1
ATOM 2645 C CA . SER A 1 338 ? -30.870 -11.533 9.846 1.00 30.97 338 SER A CA 1
ATOM 2646 C C . SER A 1 338 ? -31.695 -12.227 8.775 1.00 30.97 338 SER A C 1
ATOM 2648 O O . SER A 1 338 ? -32.562 -11.539 8.187 1.00 30.97 338 SER A O 1
#

Radius of gyration: 21.48 Å; Cα contacts (8 Å, |Δi|>4): 482; chains: 1; bounding box: 56×40×61 Å

InterPro domains:
  IPR001242 Condensation domain [PF00668] (3-333)
  IPR023213 Chloramphenicol acetyltransferase-like domain superfamily [G3DSA:3.30.559.10] (6-274)

Secondary structure (DSSP, 8-state):
-HHHHHHSPP-TTSS-SEEEEEEEEETTEEEEEEEE-GGG--HHHHHHHHHHHHHHHHHHHTT-S--PPPP-S-HHHHHHHHHHH--HHHHHHHHHHHHHHTTT---TTTT------S--PPEEEEEEE-HHHHHHHHHHHHHTT--HHHHHHHHHHHHHHHHHT-SEEEEEEEE----SHHHHSS-S---EEEEEEEE--TTSBHHHHHHHHHHHHHHHHHT---HHHHHHHHT---BTTB-SS-SEEEEEE--------BTTB---------S---SSEEEEEEEETTEEEEEEEE-TTT--HHHHHHHHHHHHHHHHHHHH-TTSBHHHHHS---

pLDDT: mean 89.43, std 10.99, range [30.97, 98.62]

Nearest PDB structures (foldseek):
  6oyf-assembly1_A  TM=8.762E-01  e=3.779E-24  Eleftheria terrae
  6ozv-assembly1_A  TM=8.920E-01  e=2.503E-23  Eleftheria terrae
  6p3i-assembly1_A  TM=8.974E-01  e=1.566E-22  Eleftheria terrae
  4jn3-assembly1_A  TM=8.202E-01  e=1.555E-16  Streptomyces coelicolor A3(2)
  6n8e-assembly1_A  TM=8.225E-01  e=2.459E-16  Burkholderia diffusa

Sequence (338 aa):
MVREIASEPFDLLQGPLYRVNLLRRAPDDHVFVFTIHHAIGDGWTLGLFVQELCLAYIQRARGMKDPLPVVPQTYSAWGAVERAFWQPSELQPRIAFWKSHLAGYRRLWSALEGPVTASGSHVRLVSHFPAELAKASRELARRSSATLFSTLLVAFQVAFARWAKTDDVLVGTPVANRTKQVTKETMGYYAGIVPIRGPVNVEKTFSASLREMHQKTADCFANAIPFAELAQALGDAGAPGHNPIFEIRFALQNHPIPDVALPGLSAKLRMRSTGTARYHLACEVTEEGEQLEVVWLFRPQLFQQAEVENLGRLFESVLATACRTPEARVAALTES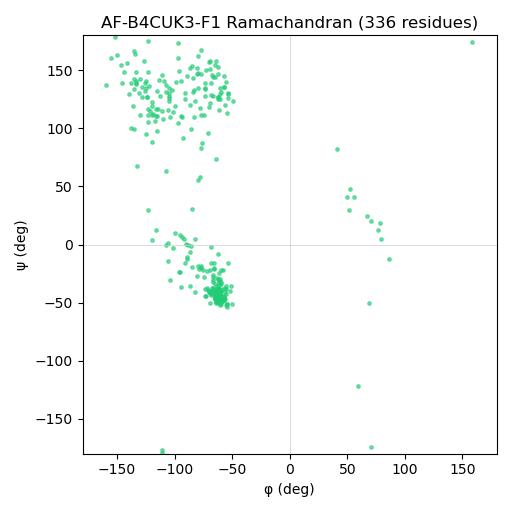SS